Protein AF-A0A922FR99-F1 (afdb_monomer)

Secondary structure (DSSP, 8-state):
--SHHHHHHHHHHHHHHTT---S---GGG----GGG---SEEEE-SSTTEEEEEEEETTTTEEEEEEEEES--TTEEEEEEE-TT-SSSTTEEEEEEEE-TTS-EEEEEEEE-SS--SS------SSEEEEEEEEEETTTEEEEEEEEE--TT--SEEEEEEEEEEEETTEE-----STTSGGGS-EEEEETT----------------PPP----------------------------

Nearest PDB structures (foldseek):
  4zel-assembly1_A  TM=6.241E-01  e=6.303E-05  Homo sapiens
  1vb9-assembly1_A  TM=4.483E-01  e=1.241E-01  Thermoactinomyces vulgaris
  3qc6-assembly1_X  TM=3.962E-01  e=2.007E-01  Streptococcus gordonii
  2xjl-assembly1_A  TM=4.284E-01  e=1.302E+00  Homo sapiens
  2r27-assembly1_B  TM=4.804E-01  e=7.589E+00  Homo sapiens

Sequence (240 aa):
MGKTSTTLLLFSCVLFSLCASSFAQTCRSYTGFSNNKVYSSCQDLPVLNSFLHWTYDQSTSKVDIAYRVTGTTSAKWISWALNPTGQGMVGAQALVAFQNTSGVMHAYTSPVPGYTISTLTEGSLSFAVSNLSATFVNGNEMSIFATLTLSSSMTTTVNQVWQEGPLSGNSPISHVTTAGSSNMISTNTLNFLDATATTPSAVIIPRLRKKNVSDSSLFRSKVIDLHKFLSFGLSTYCYC

Foldseek 3Di:
DDDPPVVVVVVVVVVVVVPDDDPDPAQQNDQPDPPSDAAQAKDQFPDQQKIKGWHADPVQQKIKIKIKGFQDALQKKKKKWWAPPDWDQARTWIWIWHQAPVRAIDIAIATRHDDPDFFRDHDDDPWDKPPWDWDDPPRTMIMTIIMTRADPPDALKTKMFIDMAGDDRRTHGDHDPPPPDRNGVRIDIDRNPDRNDRDDDDDPDDPDDDDDDDDDDDDDDDDDDDDDDDDDDDDDDDDD

Solvent-accessible surface area (backbone atoms only — not comparable to full-atom values): 14653 Å² total; per-residue (Å²): 139,86,75,71,67,64,58,54,53,56,53,52,53,54,59,60,58,71,73,66,83,81,92,76,73,50,49,61,74,62,68,84,45,72,93,71,57,79,49,58,16,41,40,73,44,100,46,76,59,27,30,42,33,29,35,63,41,82,92,75,40,30,35,41,40,36,44,37,32,46,87,43,49,68,61,32,28,42,36,45,22,44,14,92,74,42,85,51,68,55,45,18,37,28,42,39,33,34,42,34,91,87,74,47,62,44,51,50,39,23,56,30,82,52,83,91,55,79,48,79,52,80,43,78,60,97,48,54,77,40,78,67,37,45,49,73,48,94,72,30,33,40,37,42,33,34,34,38,36,61,42,94,88,55,65,62,64,40,26,36,34,44,46,60,27,45,45,58,79,82,37,44,34,75,46,73,77,55,86,88,37,54,62,70,63,34,52,50,79,47,48,62,80,53,76,39,59,50,76,77,95,70,92,78,77,79,85,78,79,87,78,90,79,92,82,91,83,82,90,82,88,86,88,82,87,90,85,88,82,88,86,85,81,89,82,89,85,84,82,134

Structure (mmCIF, N/CA/C/O backbone):
data_AF-A0A922FR99-F1
#
_entry.id   AF-A0A922FR99-F1
#
loop_
_atom_site.group_PDB
_atom_site.id
_atom_site.type_symbol
_atom_site.label_atom_id
_atom_site.label_alt_id
_atom_site.label_comp_id
_atom_site.label_asym_id
_atom_site.label_entity_id
_atom_site.label_seq_id
_atom_site.pdbx_PDB_ins_code
_atom_site.Cartn_x
_atom_site.Cartn_y
_atom_site.Cartn_z
_atom_site.occupancy
_atom_site.B_iso_or_equiv
_atom_site.auth_seq_id
_atom_site.auth_comp_id
_atom_site.auth_asym_id
_atom_site.auth_atom_id
_atom_site.pdbx_PDB_model_num
ATOM 1 N N . MET A 1 1 ? -13.806 -5.903 -61.915 1.00 50.44 1 MET A N 1
ATOM 2 C CA . MET A 1 1 ? -13.094 -5.352 -60.739 1.00 50.44 1 MET A CA 1
ATOM 3 C C . MET A 1 1 ? -14.106 -4.882 -59.701 1.00 50.44 1 MET A C 1
ATOM 5 O O . MET A 1 1 ? -15.114 -4.331 -60.113 1.00 50.44 1 MET A O 1
ATOM 9 N N . GLY A 1 2 ? -13.857 -5.070 -58.396 1.00 56.00 2 GLY A N 1
ATOM 10 C CA . GLY A 1 2 ? -14.517 -4.242 -57.367 1.00 56.00 2 GLY A CA 1
ATOM 11 C C . GLY A 1 2 ? -15.287 -4.915 -56.221 1.00 56.00 2 GLY A C 1
ATOM 12 O O . GLY A 1 2 ? -16.096 -4.233 -55.611 1.00 56.00 2 GLY A O 1
ATOM 13 N N . LYS A 1 3 ? -15.082 -6.201 -55.890 1.00 50.84 3 LYS A N 1
ATOM 14 C CA . LYS A 1 3 ? -15.754 -6.829 -54.719 1.00 50.84 3 LYS A CA 1
ATOM 15 C C . LYS A 1 3 ? -14.831 -7.226 -53.561 1.00 50.84 3 LYS A C 1
ATOM 17 O O . LYS A 1 3 ? -15.315 -7.495 -52.472 1.00 50.84 3 LYS A O 1
ATOM 22 N N . THR A 1 4 ? -13.516 -7.228 -53.761 1.00 52.94 4 THR A N 1
ATOM 23 C CA . THR A 1 4 ? -12.532 -7.627 -52.737 1.00 52.94 4 THR A CA 1
ATOM 24 C C . THR A 1 4 ? -12.100 -6.483 -51.814 1.00 52.94 4 THR A C 1
ATOM 26 O O . THR A 1 4 ? -11.650 -6.737 -50.703 1.00 52.94 4 THR A O 1
ATOM 29 N N . SER A 1 5 ? -12.271 -5.223 -52.230 1.00 54.09 5 SER A N 1
ATOM 30 C CA . SER A 1 5 ? -11.812 -4.046 -51.472 1.00 54.09 5 SER A CA 1
ATOM 31 C C . SER A 1 5 ? -12.720 -3.698 -50.281 1.00 54.09 5 SER A C 1
ATOM 33 O O . SER A 1 5 ? -12.224 -3.316 -49.224 1.00 54.09 5 SER A O 1
ATOM 35 N N . THR A 1 6 ? -14.036 -3.905 -50.400 1.00 53.00 6 THR A N 1
ATOM 36 C CA . THR A 1 6 ? -15.008 -3.573 -49.342 1.00 53.00 6 THR A CA 1
ATOM 37 C C . THR A 1 6 ? -14.936 -4.540 -48.154 1.00 53.00 6 THR A C 1
ATOM 39 O O . THR A 1 6 ? -15.105 -4.130 -47.009 1.00 53.00 6 THR A O 1
ATOM 42 N N . THR A 1 7 ? -14.619 -5.815 -48.403 1.00 54.59 7 THR A N 1
ATOM 43 C CA . THR A 1 7 ? -14.512 -6.851 -47.361 1.00 54.59 7 THR A CA 1
ATOM 44 C C . THR A 1 7 ? -13.275 -6.663 -46.477 1.00 54.59 7 THR A C 1
ATOM 46 O O . THR A 1 7 ? -13.339 -6.907 -45.275 1.00 54.59 7 THR A O 1
ATOM 49 N N . LEU A 1 8 ? -12.165 -6.172 -47.045 1.00 53.56 8 LEU A N 1
ATOM 50 C CA . LEU A 1 8 ? -10.926 -5.879 -46.308 1.00 53.56 8 LEU A CA 1
ATOM 51 C C . LEU A 1 8 ? -11.071 -4.670 -45.368 1.00 53.56 8 LEU A C 1
ATOM 53 O O . LEU A 1 8 ? -10.560 -4.697 -44.250 1.00 53.56 8 LEU A O 1
ATOM 57 N N . LEU A 1 9 ? -11.815 -3.640 -45.784 1.00 54.91 9 LEU A N 1
ATOM 58 C CA . LEU A 1 9 ? -12.097 -2.460 -44.956 1.00 54.91 9 LEU A CA 1
ATOM 59 C C . LEU A 1 9 ? -12.974 -2.800 -43.741 1.00 54.91 9 LEU A C 1
ATOM 61 O O . LEU A 1 9 ? -12.699 -2.340 -42.636 1.00 54.91 9 LEU A O 1
ATOM 65 N N . LEU A 1 10 ? -13.981 -3.662 -43.920 1.00 53.91 10 LEU A N 1
ATOM 66 C CA . LEU A 1 10 ? -14.850 -4.114 -42.828 1.00 53.91 10 LEU A CA 1
ATOM 67 C C . LEU A 1 10 ? -14.093 -4.971 -41.803 1.00 53.91 10 LEU A C 1
ATOM 69 O O . LEU A 1 10 ? -14.298 -4.803 -40.604 1.00 53.91 10 LEU A O 1
ATOM 73 N N . PHE A 1 11 ? -13.169 -5.829 -42.249 1.00 54.31 11 PHE A N 1
ATOM 74 C CA . PHE A 1 11 ? -12.333 -6.630 -41.347 1.00 54.31 11 PHE A CA 1
ATOM 75 C C . PHE A 1 11 ? -11.362 -5.756 -40.531 1.00 54.31 11 PHE A C 1
ATOM 77 O O . PHE A 1 11 ? -11.180 -5.980 -39.335 1.00 54.31 11 PHE A O 1
ATOM 84 N N . SER A 1 12 ? -10.799 -4.711 -41.151 1.00 53.50 12 SER A N 1
ATOM 85 C CA . SER A 1 12 ? -9.906 -3.752 -40.485 1.00 53.50 12 SER A CA 1
ATOM 86 C C . SER A 1 12 ? -10.614 -2.923 -39.406 1.00 53.50 12 SER A C 1
ATOM 88 O O . SER A 1 12 ? -10.015 -2.643 -38.369 1.00 53.50 12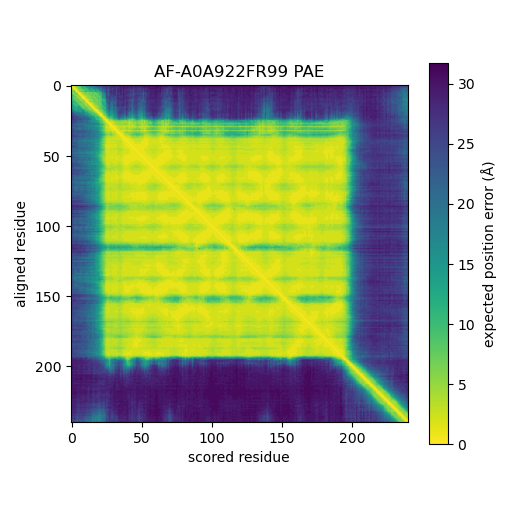 SER A O 1
ATOM 90 N N . CYS A 1 13 ? -11.881 -2.544 -39.609 1.00 52.09 13 CYS A N 1
ATOM 91 C CA . CYS A 1 13 ? -12.660 -1.817 -38.600 1.00 52.09 13 CYS A CA 1
ATOM 92 C C . CYS A 1 13 ? -13.021 -2.697 -37.392 1.00 52.09 13 CYS A C 1
ATOM 94 O O . CYS A 1 13 ? -12.975 -2.222 -36.261 1.00 52.09 13 CYS A O 1
ATOM 96 N N . VAL A 1 14 ? -13.319 -3.984 -37.607 1.00 54.50 14 VAL A N 1
ATOM 97 C CA . VAL A 1 14 ? -13.627 -4.928 -36.516 1.00 54.50 14 VAL A CA 1
ATOM 98 C C . VAL A 1 14 ? -12.384 -5.224 -35.664 1.00 54.50 14 VAL A C 1
ATOM 100 O O . VAL A 1 14 ? -12.485 -5.276 -34.440 1.00 54.50 14 VAL A O 1
ATOM 103 N N . LEU A 1 15 ? -11.202 -5.332 -36.284 1.00 52.59 15 LEU A N 1
ATOM 104 C CA . LEU A 1 15 ? -9.922 -5.505 -35.578 1.00 52.59 15 LEU A CA 1
ATOM 105 C C . LEU A 1 15 ? -9.525 -4.275 -34.742 1.00 52.59 15 LEU A C 1
ATOM 107 O O . LEU A 1 15 ? -9.012 -4.444 -33.641 1.00 52.59 15 LEU A O 1
ATOM 111 N N . PHE A 1 16 ? -9.819 -3.052 -35.202 1.00 50.00 16 PHE A N 1
ATOM 112 C CA . PHE A 1 16 ? -9.604 -1.835 -34.403 1.00 50.00 16 PHE A CA 1
ATOM 113 C C . PHE A 1 16 ? -10.619 -1.678 -33.255 1.00 50.00 16 PHE A C 1
ATOM 115 O O . PHE A 1 16 ? -10.263 -1.159 -32.198 1.00 50.00 16 PHE A O 1
ATOM 122 N N . SER A 1 17 ? -11.861 -2.155 -33.415 1.00 47.41 17 SER A N 1
ATOM 123 C CA . SER A 1 17 ? -12.873 -2.136 -32.343 1.00 47.41 17 SER A CA 1
ATOM 124 C C . SER A 1 17 ? -12.629 -3.167 -31.235 1.00 47.41 17 SER A C 1
ATOM 126 O O . SER A 1 17 ? -13.100 -2.964 -30.119 1.00 47.41 17 SER A O 1
ATOM 128 N N . LEU A 1 18 ? -11.872 -4.237 -31.501 1.00 45.94 18 LEU A N 1
ATOM 129 C CA . LEU A 1 18 ? -11.478 -5.230 -30.490 1.00 45.94 18 LEU A CA 1
ATOM 130 C C . LEU A 1 18 ? -10.359 -4.738 -29.553 1.00 45.94 18 LEU A C 1
ATOM 132 O O . LEU A 1 18 ? -10.126 -5.349 -28.515 1.00 45.94 18 LEU A O 1
ATOM 136 N N . CYS A 1 19 ? -9.707 -3.616 -29.874 1.00 43.53 19 CYS A N 1
ATOM 137 C CA . CYS A 1 19 ? -8.708 -2.974 -29.012 1.00 43.53 19 CYS A CA 1
ATOM 138 C C . CYS A 1 19 ? -9.317 -1.973 -28.014 1.00 43.53 19 CYS A C 1
ATOM 140 O O . CYS A 1 19 ? -8.587 -1.274 -27.309 1.00 43.53 19 CYS A O 1
ATOM 142 N N . ALA A 1 20 ? -10.646 -1.860 -27.951 1.00 48.31 20 ALA A N 1
ATOM 143 C CA . ALA A 1 20 ? -11.299 -0.924 -27.053 1.00 48.31 20 ALA A CA 1
ATOM 144 C C . ALA A 1 20 ? -11.520 -1.533 -25.660 1.00 48.31 20 ALA A C 1
ATOM 146 O O . ALA A 1 20 ? -12.317 -2.455 -25.495 1.00 48.31 20 ALA A O 1
ATOM 147 N N . SER A 1 21 ? -10.937 -0.855 -24.664 1.00 46.31 21 SER A N 1
ATOM 148 C CA . SER A 1 21 ? -11.425 -0.686 -23.279 1.00 46.31 21 SER A CA 1
ATOM 149 C C . SER A 1 21 ? -10.647 -1.428 -22.188 1.00 46.31 21 SER A C 1
ATOM 151 O O . SER A 1 21 ? -10.998 -2.538 -21.813 1.00 46.31 21 SER A O 1
ATOM 153 N N . SER A 1 22 ? -9.662 -0.749 -21.583 1.00 47.84 22 SER A N 1
ATOM 154 C CA . SER A 1 22 ? -9.302 -0.972 -20.165 1.00 47.84 22 SER A CA 1
ATOM 155 C C . SER A 1 22 ? -8.468 0.155 -19.519 1.00 47.84 22 SER A C 1
ATOM 157 O O . SER A 1 22 ? -7.964 -0.016 -18.412 1.00 47.84 22 SER A O 1
ATOM 159 N N . PHE A 1 23 ? -8.299 1.323 -20.142 1.00 49.69 23 PHE A N 1
ATOM 160 C CA . PHE A 1 23 ? -7.503 2.410 -19.556 1.00 49.69 23 PHE A CA 1
ATOM 161 C C . PHE A 1 23 ? -8.408 3.580 -19.177 1.00 49.69 23 PHE A C 1
ATOM 163 O O . PHE A 1 23 ? -8.476 4.551 -19.916 1.00 49.69 23 PHE A O 1
ATOM 170 N N . ALA A 1 24 ? -9.172 3.411 -18.089 1.00 53.84 24 ALA A N 1
ATOM 171 C CA . ALA A 1 24 ? -9.771 4.472 -17.252 1.00 53.84 24 ALA A CA 1
ATOM 172 C C . ALA A 1 24 ? -10.901 3.934 -16.344 1.00 53.84 24 ALA A C 1
ATOM 174 O O . ALA A 1 24 ? -11.904 4.617 -16.132 1.00 53.84 24 ALA A O 1
ATOM 175 N N . GLN A 1 25 ? -10.799 2.713 -15.798 1.00 63.28 25 GLN A N 1
ATOM 176 C CA . GLN A 1 25 ? -11.718 2.349 -14.714 1.00 63.28 25 GLN A CA 1
ATOM 177 C C . GLN A 1 25 ? -11.297 3.101 -13.457 1.00 63.28 25 GLN A C 1
ATOM 179 O O . GLN A 1 25 ? -10.317 2.739 -12.802 1.00 63.28 25 GLN A O 1
ATOM 184 N N . THR A 1 26 ? -12.057 4.151 -13.140 1.00 80.88 26 THR A N 1
ATOM 185 C CA . THR A 1 26 ? -12.037 4.764 -11.813 1.00 80.88 26 THR A CA 1
ATOM 186 C C . THR A 1 26 ? -12.338 3.690 -10.783 1.00 80.88 26 THR A C 1
ATOM 188 O O . THR A 1 26 ? -13.072 2.730 -11.060 1.00 80.88 26 THR A O 1
ATOM 191 N N . CYS A 1 27 ? -11.820 3.874 -9.577 1.00 86.62 27 CYS A N 1
ATOM 192 C CA . CYS A 1 27 ? -12.032 2.963 -8.468 1.00 86.62 27 CYS A CA 1
ATOM 193 C C . CYS A 1 27 ? -13.528 2.619 -8.278 1.00 86.62 27 CYS A C 1
ATOM 195 O O . CYS A 1 27 ? -13.879 1.464 -8.045 1.00 86.62 27 CYS A O 1
ATOM 197 N N . ARG A 1 28 ? -14.439 3.581 -8.491 1.00 83.44 28 ARG A N 1
ATOM 198 C CA . ARG A 1 28 ? -15.892 3.392 -8.306 1.00 83.44 28 ARG A CA 1
ATOM 199 C C . ARG A 1 28 ? -16.535 2.402 -9.273 1.00 83.44 28 ARG A C 1
ATOM 201 O O . ARG A 1 28 ? -17.580 1.839 -8.966 1.00 83.44 28 ARG A O 1
ATOM 208 N N . SER A 1 29 ? -15.954 2.247 -10.457 1.00 82.00 29 SER A N 1
ATOM 209 C CA . SER A 1 29 ? -16.486 1.394 -11.527 1.00 82.00 29 SER A CA 1
ATOM 210 C C . SER A 1 29 ? -15.866 -0.004 -11.545 1.00 82.00 29 SER A C 1
ATOM 212 O O . SER A 1 29 ? -16.267 -0.850 -12.346 1.00 82.00 29 SER A O 1
ATOM 214 N N . TYR A 1 30 ? -14.875 -0.248 -10.686 1.00 87.00 30 TYR A N 1
ATOM 215 C CA . TYR A 1 30 ? -14.111 -1.481 -10.696 1.00 87.00 30 TYR A CA 1
ATOM 216 C C . TYR A 1 30 ? -14.811 -2.578 -9.885 1.00 87.00 30 TYR A C 1
ATOM 218 O O . TYR A 1 30 ? -15.043 -2.447 -8.686 1.00 87.00 30 TYR A O 1
ATOM 226 N N . THR A 1 31 ? -15.119 -3.683 -10.560 1.00 83.00 31 THR A N 1
ATOM 227 C CA . THR A 1 31 ? -15.761 -4.885 -9.994 1.00 83.00 31 THR A CA 1
ATOM 228 C C . THR A 1 31 ? -14.943 -6.155 -10.252 1.00 83.00 31 THR A C 1
ATOM 230 O O . THR A 1 31 ? -15.409 -7.258 -9.991 1.00 83.00 31 THR A O 1
ATOM 233 N N . GLY A 1 32 ? -13.711 -6.009 -10.756 1.00 84.94 32 GLY A N 1
ATOM 234 C CA . GLY A 1 32 ? -12.873 -7.109 -11.241 1.00 84.94 32 GLY A CA 1
ATOM 235 C C . GLY A 1 32 ? -12.165 -7.929 -10.160 1.00 84.94 32 GLY A C 1
ATOM 236 O O . GLY A 1 32 ? -11.393 -8.825 -10.497 1.00 84.94 32 GLY A O 1
ATOM 237 N N . PHE A 1 33 ? -12.396 -7.653 -8.872 1.00 89.19 33 PHE A N 1
ATOM 238 C CA . PHE A 1 33 ? -11.779 -8.445 -7.813 1.00 89.19 33 PHE A CA 1
ATOM 239 C C . PHE A 1 33 ? -12.310 -9.882 -7.818 1.00 89.19 33 PHE A C 1
ATOM 241 O O . PHE A 1 33 ? -13.510 -10.135 -7.943 1.00 89.19 33 PHE A O 1
ATOM 248 N N . SER A 1 34 ? -11.392 -10.835 -7.638 1.00 83.38 34 SER A N 1
ATOM 249 C CA . SER A 1 34 ? -11.727 -12.259 -7.549 1.00 83.38 34 SER A CA 1
ATOM 250 C C . SER A 1 34 ? -12.782 -12.544 -6.469 1.00 83.38 34 SER A C 1
ATOM 252 O O . SER A 1 34 ? -12.927 -11.798 -5.497 1.00 83.38 34 SER A O 1
ATOM 254 N N . ASN A 1 35 ? -13.524 -13.643 -6.640 1.00 82.56 35 ASN A N 1
ATOM 255 C CA . ASN A 1 35 ? -14.589 -14.079 -5.726 1.00 82.56 35 ASN A CA 1
ATOM 256 C C . ASN A 1 35 ? -15.718 -13.053 -5.523 1.00 82.56 35 ASN A C 1
ATOM 258 O O . ASN A 1 35 ? -16.410 -13.100 -4.508 1.00 82.56 35 ASN A O 1
ATOM 262 N N . ASN A 1 36 ? -15.909 -12.132 -6.475 1.00 78.94 36 ASN A N 1
ATOM 263 C CA . ASN A 1 36 ? -16.883 -11.044 -6.382 1.00 78.94 36 ASN A CA 1
ATOM 264 C C . ASN A 1 36 ? -16.700 -10.202 -5.109 1.00 78.94 36 ASN A C 1
ATOM 266 O O . ASN A 1 36 ? -17.679 -9.752 -4.511 1.00 78.94 36 ASN A O 1
ATOM 270 N N . LYS A 1 37 ? -15.452 -10.018 -4.652 1.00 86.44 37 LYS A N 1
ATOM 271 C CA . LYS A 1 37 ? -15.174 -9.204 -3.468 1.00 86.44 37 LYS A CA 1
ATOM 272 C C . LYS A 1 37 ? -15.531 -7.745 -3.761 1.00 86.44 37 LYS A C 1
ATOM 274 O O . LYS A 1 37 ? -14.996 -7.140 -4.686 1.00 86.44 37 LYS A O 1
ATOM 279 N N . VAL A 1 38 ? -16.423 -7.181 -2.952 1.00 89.31 38 VAL A N 1
ATOM 280 C CA . VAL A 1 38 ? -16.864 -5.785 -3.052 1.00 89.31 38 VAL A CA 1
ATOM 281 C C . VAL A 1 38 ? -16.394 -5.025 -1.821 1.00 89.31 38 VAL A C 1
ATOM 283 O O . VAL A 1 38 ? -16.490 -5.520 -0.698 1.00 89.31 38 VAL A O 1
ATOM 286 N N . TYR A 1 39 ? -15.901 -3.813 -2.045 1.00 93.19 39 TYR A N 1
ATOM 287 C CA . TYR A 1 39 ? -15.505 -2.886 -0.993 1.00 93.19 39 TYR A CA 1
ATOM 288 C C . TYR A 1 39 ? -16.542 -1.769 -0.868 1.00 93.19 39 TYR A C 1
ATOM 290 O O . TYR A 1 39 ? -17.133 -1.382 -1.877 1.00 93.19 39 TYR A O 1
ATOM 298 N N . SER A 1 40 ? -16.808 -1.275 0.343 1.00 93.06 40 SER A N 1
ATOM 299 C CA . SER A 1 40 ? -17.821 -0.227 0.585 1.00 93.06 40 SER A CA 1
ATOM 300 C C . SER A 1 40 ? -17.343 1.186 0.244 1.00 93.06 40 SER A C 1
ATOM 302 O O . SER A 1 40 ? -18.165 2.079 0.032 1.00 93.06 40 SER A O 1
ATOM 304 N N . SER A 1 41 ? -16.025 1.371 0.224 1.00 95.00 41 SER A N 1
ATOM 305 C CA . SER A 1 41 ? -15.355 2.643 -0.002 1.00 95.00 41 SER A CA 1
ATOM 306 C C . SER A 1 41 ? -14.127 2.466 -0.890 1.00 95.00 41 SER A C 1
ATOM 308 O O . SER A 1 41 ? -13.636 1.358 -1.135 1.00 95.00 41 SER A O 1
ATOM 310 N N . CYS A 1 42 ? -13.681 3.585 -1.447 1.00 94.81 42 CYS A N 1
ATOM 311 C CA . CYS A 1 42 ? -12.882 3.592 -2.657 1.00 94.81 42 CYS A CA 1
ATOM 312 C C . CYS A 1 42 ? -12.245 4.973 -2.923 1.00 94.81 42 CYS A C 1
ATOM 314 O O . CYS A 1 42 ? -12.928 5.993 -2.871 1.00 94.81 42 CYS A O 1
ATOM 316 N N . GLN A 1 43 ? -10.954 5.048 -3.242 1.00 94.81 43 GLN A N 1
ATOM 317 C CA . GLN A 1 43 ? -10.246 6.294 -3.543 1.00 94.81 43 GLN A CA 1
ATOM 318 C C . GLN A 1 43 ? -9.304 6.112 -4.737 1.00 94.81 43 GLN A C 1
ATOM 320 O O . GLN A 1 43 ? -8.432 5.242 -4.727 1.00 94.81 43 GLN A O 1
ATOM 325 N N . ASP A 1 44 ? -9.451 6.979 -5.741 1.00 95.06 44 ASP A N 1
ATOM 326 C CA . ASP A 1 44 ? -8.433 7.172 -6.775 1.00 95.06 44 ASP A CA 1
ATOM 327 C C . ASP A 1 44 ? -7.249 7.924 -6.148 1.00 95.06 44 ASP A C 1
ATOM 329 O O . ASP A 1 44 ? -7.430 9.003 -5.572 1.00 95.06 44 ASP A O 1
ATOM 333 N N . LEU A 1 45 ? -6.042 7.360 -6.226 1.00 96.12 45 LEU A N 1
ATOM 334 C CA . LEU A 1 45 ? -4.847 8.026 -5.716 1.00 96.12 45 LEU A CA 1
ATOM 335 C C . LEU A 1 45 ? -4.276 8.952 -6.804 1.00 96.12 45 LEU A C 1
ATOM 337 O O . LEU A 1 45 ? -4.212 8.549 -7.966 1.00 96.12 45 LEU A O 1
ATOM 341 N N . PRO A 1 46 ? -3.839 10.184 -6.472 1.00 95.50 46 PRO A N 1
ATOM 342 C CA . PRO A 1 46 ? -3.534 11.204 -7.486 1.00 95.50 46 PRO A CA 1
ATOM 343 C C . PRO A 1 46 ? -2.394 10.873 -8.458 1.00 95.50 46 PRO A C 1
ATOM 345 O O . PRO A 1 46 ? -2.254 11.532 -9.485 1.00 95.50 46 PRO A O 1
ATOM 348 N N . VAL A 1 47 ? -1.546 9.902 -8.119 1.00 97.44 47 VAL A N 1
ATOM 349 C CA . VAL A 1 47 ? -0.347 9.543 -8.879 1.00 97.44 47 VAL A CA 1
ATOM 350 C C . VAL A 1 47 ? -0.106 8.037 -8.854 1.00 97.44 47 VAL A C 1
ATOM 352 O O . VAL A 1 47 ? -0.641 7.336 -7.995 1.00 97.44 47 VAL A O 1
ATOM 355 N N . LEU A 1 48 ? 0.756 7.565 -9.763 1.00 97.38 48 LEU A N 1
ATOM 356 C CA . LEU A 1 48 ? 1.173 6.161 -9.913 1.00 97.38 48 LEU A CA 1
ATOM 357 C C . LEU A 1 48 ? 0.073 5.201 -10.405 1.00 97.38 48 LEU A C 1
ATOM 359 O O . LEU A 1 48 ? 0.235 3.994 -10.294 1.00 97.38 48 LEU A O 1
ATOM 363 N N . ASN A 1 49 ? -1.014 5.716 -11.000 1.00 96.69 49 ASN A N 1
ATOM 364 C CA . ASN A 1 49 ? -2.133 4.900 -11.506 1.00 96.69 49 ASN A CA 1
ATOM 365 C C . ASN A 1 49 ? -2.666 3.912 -10.454 1.00 96.69 49 ASN A C 1
ATOM 367 O O . ASN A 1 49 ? -2.954 2.744 -10.752 1.00 96.69 49 ASN A O 1
ATOM 371 N N . SER A 1 50 ? -2.762 4.410 -9.222 1.00 97.25 50 SER A N 1
ATOM 372 C CA . SER A 1 50 ? -3.051 3.628 -8.032 1.00 97.25 50 SER A CA 1
ATOM 373 C C . SER A 1 50 ? -4.445 3.911 -7.480 1.00 97.25 50 SER A C 1
ATOM 375 O O . SER A 1 50 ? -4.965 5.023 -7.565 1.00 97.25 50 SER A O 1
ATOM 377 N N . PHE A 1 51 ? -5.038 2.896 -6.862 1.00 96.81 51 PHE A N 1
ATOM 378 C CA . PHE A 1 51 ? -6.395 2.925 -6.332 1.00 96.81 51 PHE A CA 1
ATOM 379 C C . PHE A 1 51 ? -6.435 2.185 -5.002 1.00 96.81 51 PHE A C 1
ATOM 381 O O . PHE A 1 51 ? -5.864 1.101 -4.878 1.00 96.81 51 PHE A O 1
ATOM 388 N N . LEU A 1 52 ? -7.134 2.739 -4.017 1.00 97.62 52 LEU A N 1
ATOM 389 C CA . LEU A 1 52 ? -7.378 2.069 -2.747 1.00 97.62 52 LEU A CA 1
ATOM 390 C C . LEU A 1 52 ? -8.863 1.773 -2.596 1.00 97.62 52 LEU A C 1
ATOM 392 O O . LEU A 1 52 ? -9.694 2.669 -2.676 1.00 97.62 52 LEU A O 1
ATOM 396 N N . HIS A 1 53 ? -9.188 0.522 -2.316 1.00 97.00 53 HIS A N 1
ATOM 397 C CA . HIS A 1 53 ? -10.527 0.075 -1.965 1.00 97.00 53 HIS A CA 1
ATOM 398 C C . HIS A 1 53 ? -10.510 -0.415 -0.525 1.00 97.00 53 HIS A C 1
ATOM 400 O O . HIS A 1 53 ? -9.546 -1.068 -0.120 1.00 97.00 53 HIS A O 1
ATOM 406 N N . TRP A 1 54 ? -11.554 -0.121 0.247 1.00 97.06 54 TRP A N 1
ATOM 407 C CA . TRP A 1 54 ? -11.649 -0.617 1.613 1.00 97.06 54 TRP A CA 1
ATOM 408 C C . TRP A 1 54 ? -13.081 -0.813 2.103 1.00 97.06 54 TRP A C 1
ATOM 410 O O . TRP A 1 54 ? -14.031 -0.197 1.619 1.00 97.06 54 TRP A O 1
ATOM 420 N N . THR A 1 55 ? -13.207 -1.677 3.103 1.00 96.06 55 THR A N 1
ATOM 421 C CA . THR A 1 55 ? -14.395 -1.843 3.938 1.00 96.06 55 THR A CA 1
ATOM 422 C C . THR A 1 55 ? -13.929 -1.821 5.381 1.00 96.06 55 THR A C 1
ATOM 424 O O . THR A 1 55 ? -13.039 -2.589 5.747 1.00 96.06 55 THR A O 1
ATOM 427 N N . TYR A 1 56 ? -14.507 -0.940 6.194 1.00 96.62 56 TYR A N 1
ATOM 428 C CA . TYR A 1 56 ? -14.174 -0.844 7.610 1.00 96.62 56 TYR A CA 1
ATOM 429 C C . TYR A 1 56 ? -15.300 -1.407 8.475 1.00 96.62 56 TYR A C 1
ATOM 431 O O . TYR A 1 56 ? -16.432 -0.925 8.426 1.00 96.62 56 TYR A O 1
ATOM 439 N N . ASP A 1 57 ? -14.975 -2.411 9.284 1.00 95.69 57 ASP A N 1
ATOM 440 C CA . ASP A 1 57 ? -15.846 -2.952 10.317 1.00 95.69 57 ASP A CA 1
ATOM 441 C C . ASP A 1 57 ? -15.502 -2.311 11.666 1.00 95.69 57 ASP A C 1
ATOM 443 O O . ASP A 1 57 ? -14.512 -2.655 12.319 1.00 95.69 57 ASP A O 1
ATOM 447 N N . GLN A 1 58 ? -16.358 -1.382 12.095 1.00 93.38 58 GLN A N 1
ATOM 448 C CA . GLN A 1 58 ? -16.221 -0.682 13.372 1.00 93.38 58 GLN A CA 1
ATOM 449 C C . GLN A 1 58 ? -16.317 -1.615 14.585 1.00 93.38 58 GLN A C 1
ATOM 451 O O . GLN A 1 58 ? -15.743 -1.308 15.624 1.00 93.38 58 GLN A O 1
ATOM 456 N N . SER A 1 59 ? -17.042 -2.735 14.482 1.00 94.38 59 SER A N 1
ATOM 457 C CA . SER A 1 59 ? -17.262 -3.642 15.616 1.00 94.38 59 SER A CA 1
ATOM 458 C C . SER A 1 59 ? -16.019 -4.464 15.954 1.00 94.38 59 SER A C 1
ATOM 460 O O . SER A 1 59 ? -15.812 -4.833 17.109 1.00 94.38 59 SER A O 1
ATOM 462 N N . THR A 1 60 ? -15.174 -4.718 14.952 1.00 95.44 60 THR A N 1
ATOM 463 C CA . THR A 1 60 ? -13.941 -5.499 15.093 1.00 95.44 60 THR A CA 1
ATOM 464 C C . THR A 1 60 ? -12.670 -4.668 14.910 1.00 95.44 60 THR A C 1
ATOM 466 O O . THR A 1 60 ? -11.572 -5.208 15.046 1.00 95.44 60 THR A O 1
ATOM 469 N N . SER A 1 61 ? -12.800 -3.369 14.617 1.00 95.94 61 SER A N 1
ATOM 470 C CA . SER A 1 61 ? -11.700 -2.469 14.244 1.00 95.94 61 SER A CA 1
ATOM 471 C C . SER A 1 61 ? -10.861 -3.003 13.077 1.00 95.94 61 SER A C 1
ATOM 473 O O . SER A 1 61 ? -9.647 -2.779 13.012 1.00 95.94 61 SER A O 1
ATOM 475 N N . LYS A 1 62 ? -11.501 -3.730 12.153 1.00 97.56 62 LYS A N 1
ATOM 476 C CA . LYS A 1 62 ? -10.838 -4.341 10.999 1.00 97.56 62 LYS A CA 1
ATOM 477 C C . LYS A 1 62 ? -11.110 -3.570 9.724 1.00 97.56 62 LYS A C 1
ATOM 479 O O . LYS A 1 62 ? -12.248 -3.219 9.426 1.00 97.56 62 LYS A O 1
ATOM 484 N N . VAL A 1 63 ? -10.058 -3.355 8.947 1.00 97.88 63 VAL A N 1
ATOM 485 C CA . VAL A 1 63 ? -10.128 -2.771 7.611 1.00 97.88 63 VAL A CA 1
ATOM 486 C C . VAL A 1 63 ? -9.723 -3.838 6.607 1.00 97.88 63 VAL A C 1
ATOM 488 O O . VAL A 1 63 ? -8.557 -4.222 6.541 1.00 97.88 63 VAL A O 1
ATOM 491 N N . ASP A 1 64 ? -10.668 -4.294 5.797 1.00 97.75 64 ASP A N 1
ATOM 492 C CA . ASP A 1 64 ? -10.338 -5.043 4.591 1.00 97.75 64 ASP A CA 1
ATOM 493 C C . ASP A 1 64 ? -9.960 -4.058 3.495 1.00 97.75 64 ASP A C 1
ATOM 495 O O . ASP A 1 64 ? -10.740 -3.157 3.196 1.00 97.75 64 ASP A O 1
ATOM 499 N N . ILE A 1 65 ? -8.805 -4.251 2.860 1.00 98.06 65 ILE A N 1
ATOM 500 C CA . ILE A 1 65 ? -8.328 -3.390 1.776 1.00 98.06 65 ILE A CA 1
ATOM 501 C C . ILE A 1 65 ? -8.064 -4.161 0.479 1.00 98.06 65 ILE A C 1
ATOM 503 O O . ILE A 1 65 ? -7.845 -5.379 0.483 1.00 98.06 65 ILE A O 1
ATOM 507 N N . ALA A 1 66 ? -8.071 -3.432 -0.633 1.00 97.94 66 ALA A N 1
ATOM 508 C CA . ALA A 1 66 ? -7.374 -3.781 -1.862 1.00 97.94 66 ALA A CA 1
ATOM 509 C C . ALA A 1 66 ? -6.668 -2.537 -2.411 1.00 97.94 66 ALA A C 1
ATOM 511 O O . ALA A 1 66 ? -7.320 -1.560 -2.781 1.00 97.94 66 ALA A O 1
ATOM 512 N N . TYR A 1 67 ? -5.342 -2.577 -2.472 1.00 98.44 67 TYR A N 1
ATOM 513 C CA . TYR A 1 67 ? -4.537 -1.573 -3.159 1.00 98.44 67 TYR A CA 1
ATOM 514 C C . TYR A 1 67 ? -4.221 -2.074 -4.565 1.00 98.44 67 TYR A C 1
ATOM 516 O O . TYR A 1 67 ? -3.593 -3.119 -4.706 1.00 98.44 67 TYR A O 1
ATOM 524 N N . ARG A 1 68 ? -4.666 -1.356 -5.595 1.00 97.69 68 ARG A N 1
ATOM 525 C CA . ARG A 1 68 ? -4.581 -1.753 -7.006 1.00 97.69 68 ARG A CA 1
ATOM 526 C C . ARG A 1 68 ? -3.726 -0.759 -7.782 1.00 97.69 68 ARG A C 1
ATOM 528 O O . ARG A 1 68 ? -3.896 0.445 -7.621 1.00 97.69 68 ARG A O 1
ATOM 535 N N . VAL A 1 69 ? -2.860 -1.261 -8.655 1.00 97.75 69 VAL A N 1
ATOM 536 C CA . VAL A 1 69 ? -2.007 -0.470 -9.553 1.00 97.75 69 VAL A CA 1
ATOM 537 C C . VAL A 1 69 ? -2.182 -0.979 -10.975 1.00 97.75 69 VAL A C 1
ATOM 539 O O . VAL A 1 69 ? -2.060 -2.178 -11.226 1.00 97.75 69 VAL A O 1
ATOM 542 N N . THR A 1 70 ? -2.448 -0.067 -11.906 1.00 96.31 70 THR A N 1
ATOM 543 C CA . THR A 1 70 ? -2.596 -0.371 -13.341 1.00 96.31 70 THR A CA 1
ATOM 544 C C . THR A 1 70 ? -1.432 0.202 -14.142 1.00 96.31 70 THR A C 1
ATOM 546 O O . THR A 1 70 ? -0.801 1.164 -13.711 1.00 96.31 70 THR A O 1
ATOM 549 N N . GLY A 1 71 ? -1.134 -0.358 -15.317 1.00 95.06 71 GLY A N 1
ATOM 550 C CA . GLY A 1 71 ? 0.009 0.117 -16.107 1.00 95.06 71 GLY A CA 1
ATOM 551 C C . GLY A 1 71 ? 1.358 -0.335 -15.540 1.00 95.06 71 GLY A C 1
ATOM 552 O O . GLY A 1 71 ? 2.371 0.32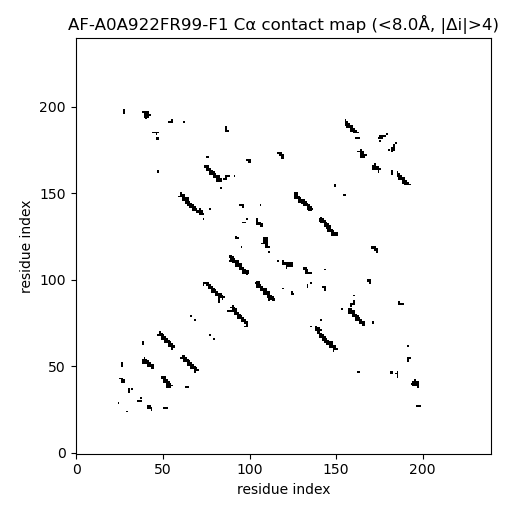2 -15.778 1.00 95.06 71 GLY A O 1
ATOM 553 N N . THR A 1 72 ? 1.375 -1.405 -14.740 1.00 95.75 72 THR A N 1
ATOM 554 C CA . THR A 1 72 ? 2.589 -1.932 -14.101 1.00 95.75 72 THR A CA 1
ATOM 555 C C . THR A 1 72 ? 3.063 -3.216 -14.780 1.00 95.75 72 THR A C 1
ATOM 557 O O . THR A 1 72 ? 2.358 -3.789 -15.603 1.00 95.75 72 THR A O 1
ATOM 560 N N . THR A 1 73 ? 4.270 -3.678 -14.463 1.00 97.44 73 THR A N 1
ATOM 561 C CA . THR A 1 73 ? 4.886 -4.854 -15.096 1.00 97.44 73 THR A CA 1
ATOM 562 C C . THR A 1 73 ? 5.492 -5.778 -14.050 1.00 97.44 73 THR A C 1
ATOM 564 O O . THR A 1 73 ? 5.782 -5.354 -12.935 1.00 97.44 73 THR A O 1
ATOM 567 N N . SER A 1 74 ? 5.759 -7.033 -14.416 1.00 97.31 74 SER A N 1
ATOM 568 C CA . SER A 1 74 ? 6.417 -8.010 -13.534 1.00 97.31 74 SER A CA 1
ATOM 569 C C . SER A 1 74 ? 7.819 -7.602 -13.069 1.00 97.31 74 SER A C 1
ATOM 571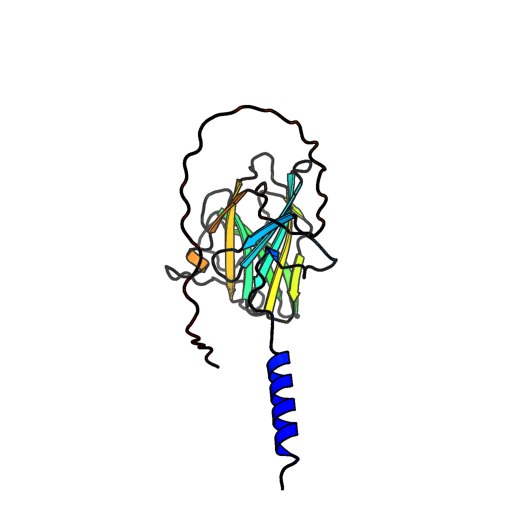 O O . SER A 1 74 ? 8.326 -8.170 -12.111 1.00 97.31 74 SER A O 1
ATOM 573 N N . ALA A 1 75 ? 8.445 -6.616 -13.719 1.00 97.56 75 ALA A N 1
ATOM 574 C CA . ALA A 1 75 ? 9.748 -6.076 -13.335 1.00 97.56 75 ALA A CA 1
ATOM 575 C C . ALA A 1 75 ? 9.669 -5.031 -12.205 1.00 97.56 75 ALA A C 1
ATOM 577 O O . ALA A 1 75 ? 10.702 -4.495 -11.792 1.00 97.56 75 ALA A O 1
ATOM 578 N N . LYS A 1 76 ? 8.460 -4.711 -11.729 1.00 98.19 76 LYS A N 1
ATOM 579 C CA . LYS A 1 76 ? 8.220 -3.734 -10.672 1.00 98.19 76 LYS A CA 1
ATOM 580 C C . LYS A 1 76 ? 7.685 -4.387 -9.402 1.00 98.19 76 LYS A C 1
ATOM 582 O O . LYS A 1 76 ? 6.977 -5.391 -9.441 1.00 98.19 76 LYS A O 1
ATOM 587 N N . TRP A 1 77 ? 7.989 -3.761 -8.274 1.00 98.69 77 TRP A N 1
ATOM 588 C CA . TRP A 1 77 ? 7.266 -3.953 -7.025 1.00 98.69 77 TRP A CA 1
ATOM 589 C C . TRP A 1 77 ? 6.270 -2.814 -6.819 1.00 98.69 77 TRP A C 1
ATOM 591 O O . TRP A 1 77 ? 6.483 -1.692 -7.286 1.00 98.69 77 TRP A O 1
ATOM 601 N N . ILE A 1 78 ? 5.206 -3.102 -6.076 1.00 98.81 78 ILE A N 1
ATOM 602 C CA . ILE A 1 78 ? 4.230 -2.122 -5.604 1.00 98.81 78 ILE A CA 1
ATOM 603 C C . ILE A 1 78 ? 4.138 -2.167 -4.079 1.00 98.81 78 ILE A C 1
ATOM 605 O O . ILE A 1 78 ? 4.397 -3.197 -3.454 1.00 98.81 78 ILE A O 1
ATOM 609 N N . SER A 1 79 ? 3.782 -1.040 -3.473 1.00 98.69 79 SER A N 1
ATOM 610 C CA . SER A 1 79 ? 3.648 -0.913 -2.028 1.00 98.69 79 SER A CA 1
ATOM 611 C C . SER A 1 79 ? 2.552 0.072 -1.651 1.00 98.69 79 SER A C 1
ATOM 613 O O . SER A 1 79 ? 2.402 1.122 -2.280 1.00 98.69 79 SER A O 1
ATOM 615 N N . TRP A 1 80 ? 1.821 -0.257 -0.592 1.00 98.81 80 TRP A N 1
ATOM 616 C CA . TRP A 1 80 ? 0.939 0.663 0.118 1.00 98.81 80 TRP A CA 1
ATOM 617 C C . TRP A 1 80 ? 1.183 0.523 1.614 1.00 98.81 80 TRP A C 1
ATOM 619 O O . TRP A 1 80 ? 1.364 -0.582 2.122 1.00 98.81 80 TRP A O 1
ATOM 629 N N . ALA A 1 81 ? 1.213 1.641 2.324 1.00 98.50 81 ALA A N 1
ATOM 630 C CA . ALA A 1 81 ? 1.652 1.693 3.704 1.00 98.50 81 ALA A CA 1
ATOM 631 C C . ALA A 1 81 ? 0.807 2.655 4.528 1.00 98.50 81 ALA A C 1
ATOM 633 O O . ALA A 1 81 ? 0.364 3.692 4.033 1.00 98.50 81 ALA A O 1
ATOM 634 N N . LEU A 1 82 ? 0.688 2.349 5.819 1.00 98.38 82 LEU A N 1
ATOM 635 C CA . LEU A 1 82 ? 0.275 3.318 6.827 1.00 98.38 82 LEU A CA 1
ATOM 636 C C . LEU A 1 82 ? 1.512 3.927 7.475 1.00 98.38 82 LEU A C 1
ATOM 638 O O . LEU A 1 82 ? 2.476 3.216 7.749 1.00 98.38 82 LEU A O 1
ATOM 642 N N . ASN A 1 83 ? 1.484 5.223 7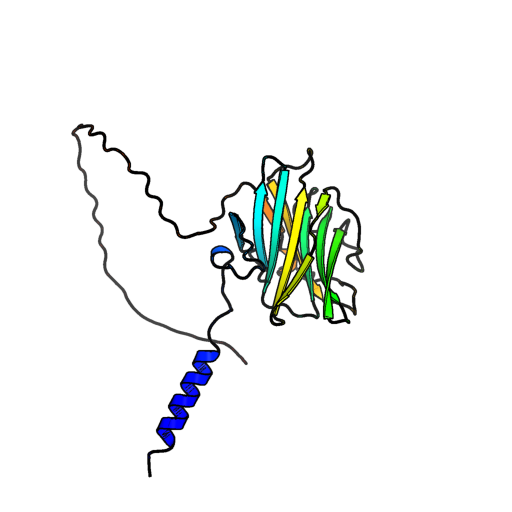.766 1.00 97.31 83 ASN A N 1
ATOM 643 C CA . ASN A 1 83 ? 2.544 5.877 8.524 1.00 97.31 83 ASN A CA 1
ATOM 644 C C . ASN A 1 83 ? 2.004 6.469 9.840 1.00 97.31 83 ASN A C 1
ATOM 646 O O . ASN A 1 83 ? 1.429 7.562 9.845 1.00 97.31 83 ASN A O 1
ATOM 650 N N . PRO A 1 84 ? 2.220 5.778 10.976 1.00 94.50 84 PRO A N 1
ATOM 651 C CA . PRO A 1 84 ? 1.841 6.276 12.297 1.00 94.50 84 PRO A CA 1
ATOM 652 C C . PRO A 1 84 ? 2.612 7.527 12.748 1.00 94.50 84 PRO A C 1
ATOM 654 O O . PRO A 1 84 ? 2.210 8.166 13.714 1.00 94.50 84 PRO A O 1
ATOM 657 N N . THR A 1 85 ? 3.727 7.864 12.092 1.00 93.56 85 THR A N 1
ATOM 658 C CA . THR A 1 85 ? 4.651 8.925 12.532 1.00 93.56 85 THR A CA 1
ATOM 659 C C . THR A 1 85 ? 4.483 10.251 11.790 1.00 93.56 85 THR A C 1
ATOM 661 O O . THR A 1 85 ? 4.907 11.286 12.299 1.00 93.56 85 THR A O 1
ATOM 664 N N . GLY A 1 86 ? 3.838 10.259 10.618 1.00 93.81 86 GLY A N 1
ATOM 665 C CA . GLY A 1 86 ? 3.592 11.483 9.853 1.00 93.81 86 GLY A CA 1
ATOM 666 C C . GLY A 1 86 ? 3.237 11.233 8.388 1.00 93.81 86 GLY A C 1
ATOM 667 O O . GLY A 1 86 ? 3.066 10.094 7.962 1.00 93.81 86 GLY A O 1
ATOM 668 N N . GLN A 1 87 ? 3.119 12.311 7.611 1.00 91.19 87 GLN A N 1
ATOM 669 C CA . GLN A 1 87 ? 2.996 12.234 6.154 1.00 91.19 87 GLN A CA 1
ATOM 670 C C . GLN A 1 87 ? 4.397 12.145 5.534 1.00 91.19 87 GLN A C 1
ATOM 672 O O . GLN A 1 87 ? 5.229 13.024 5.748 1.00 91.19 87 GLN A O 1
ATOM 677 N N . GLY A 1 88 ? 4.667 11.073 4.788 1.00 92.62 88 GLY A N 1
ATOM 678 C CA . GLY A 1 88 ? 5.972 10.806 4.176 1.00 92.62 88 GLY A CA 1
ATOM 679 C C . GLY A 1 88 ? 6.431 9.360 4.350 1.00 92.62 88 GLY A C 1
ATOM 680 O O . GLY A 1 88 ? 5.789 8.571 5.030 1.00 92.62 88 GLY A O 1
ATOM 681 N N . MET A 1 89 ? 7.548 8.998 3.720 1.00 94.06 89 MET A N 1
ATOM 682 C CA . MET A 1 89 ? 8.028 7.609 3.679 1.00 94.06 89 MET A CA 1
ATOM 683 C C . MET A 1 89 ? 8.626 7.118 5.008 1.00 94.06 89 MET A C 1
ATOM 685 O O . MET A 1 89 ? 8.454 5.959 5.372 1.00 94.06 89 MET A O 1
ATOM 689 N N . VAL A 1 90 ? 9.347 7.979 5.729 1.00 95.94 90 VAL A N 1
ATOM 690 C CA . VAL A 1 90 ? 10.042 7.593 6.968 1.00 95.94 90 VAL A CA 1
ATOM 691 C C . VAL A 1 90 ? 9.030 7.277 8.064 1.00 95.94 90 VAL A C 1
ATOM 693 O O . VAL A 1 90 ? 8.169 8.098 8.362 1.00 95.94 90 VAL A O 1
ATOM 696 N N . GLY A 1 91 ? 9.149 6.092 8.658 1.00 96.69 91 GLY A N 1
ATOM 697 C CA . GLY A 1 91 ? 8.225 5.562 9.661 1.00 96.69 91 GLY A CA 1
ATOM 698 C C . GLY A 1 91 ? 7.024 4.818 9.072 1.00 96.69 91 GLY A C 1
ATOM 699 O O . GLY A 1 91 ? 6.197 4.309 9.831 1.00 96.69 91 GLY A O 1
ATOM 700 N N . ALA A 1 92 ? 6.926 4.720 7.742 1.00 97.88 92 ALA A N 1
ATOM 701 C CA . ALA A 1 92 ? 5.875 3.955 7.091 1.00 97.88 92 ALA A CA 1
ATOM 702 C C . ALA A 1 92 ? 5.993 2.453 7.400 1.00 97.88 92 ALA A C 1
ATOM 704 O O . ALA A 1 92 ? 7.074 1.896 7.593 1.00 97.88 92 ALA A O 1
ATOM 705 N N . GLN A 1 93 ? 4.846 1.793 7.443 1.00 98.06 93 GLN A N 1
ATOM 706 C CA . GLN A 1 93 ? 4.681 0.373 7.710 1.00 98.06 93 GLN A CA 1
ATOM 707 C C . GLN A 1 93 ? 3.916 -0.227 6.538 1.00 98.06 93 GLN A C 1
ATOM 709 O O . GLN A 1 93 ? 2.712 -0.007 6.379 1.00 98.06 93 GLN A O 1
ATOM 714 N N . ALA A 1 94 ? 4.661 -0.892 5.662 1.00 98.56 94 ALA A N 1
ATOM 715 C CA . ALA A 1 94 ? 4.257 -1.182 4.301 1.00 98.56 94 ALA A CA 1
ATOM 716 C C . ALA A 1 94 ? 3.740 -2.605 4.119 1.00 98.56 94 ALA A C 1
ATOM 718 O O . ALA A 1 94 ? 4.243 -3.553 4.718 1.00 98.56 94 ALA A O 1
ATOM 719 N N . LEU A 1 95 ? 2.775 -2.735 3.216 1.00 98.94 95 LEU A N 1
ATOM 720 C CA . LEU A 1 95 ? 2.454 -3.960 2.508 1.00 98.94 95 LEU A CA 1
ATOM 721 C C . LEU A 1 95 ? 3.149 -3.882 1.153 1.00 98.94 95 LEU A C 1
ATOM 723 O O . LEU A 1 95 ? 2.940 -2.924 0.411 1.00 98.94 95 LEU A O 1
ATOM 727 N N . VAL A 1 96 ? 3.963 -4.876 0.832 1.00 98.88 96 VAL A N 1
ATOM 728 C CA . VAL A 1 96 ? 4.770 -4.906 -0.388 1.00 98.88 96 VAL A CA 1
ATOM 729 C C . VAL A 1 96 ? 4.360 -6.113 -1.208 1.00 98.88 96 VAL A C 1
ATOM 731 O O . VAL A 1 96 ? 4.118 -7.183 -0.648 1.00 98.88 96 VAL A O 1
ATOM 734 N N . ALA A 1 97 ? 4.293 -5.955 -2.528 1.00 98.75 97 ALA A N 1
ATOM 735 C CA . ALA A 1 97 ? 4.095 -7.075 -3.429 1.00 98.75 97 ALA A CA 1
ATOM 736 C C . ALA A 1 97 ? 4.892 -6.948 -4.723 1.00 98.75 97 ALA A C 1
ATOM 738 O O . ALA A 1 97 ? 5.100 -5.853 -5.245 1.00 98.75 97 ALA A O 1
ATOM 739 N N . PHE A 1 98 ? 5.300 -8.095 -5.256 1.00 98.75 98 PHE A N 1
ATOM 740 C CA . PHE A 1 98 ? 5.924 -8.218 -6.568 1.00 98.75 98 PHE A CA 1
ATOM 741 C C . PHE A 1 98 ? 5.767 -9.643 -7.112 1.00 98.75 98 PHE A C 1
ATOM 743 O O . PHE A 1 98 ? 5.477 -10.575 -6.359 1.00 98.75 98 PHE A O 1
ATOM 750 N N . GLN A 1 99 ? 5.970 -9.827 -8.417 1.00 98.50 99 GLN A N 1
ATOM 751 C CA . GLN A 1 99 ? 6.058 -11.161 -9.008 1.00 98.50 99 GLN A CA 1
ATOM 752 C C . GLN A 1 99 ? 7.503 -11.653 -8.929 1.00 98.50 99 GLN A C 1
ATOM 754 O O . GLN A 1 99 ? 8.408 -11.015 -9.461 1.00 98.50 99 GLN A O 1
ATOM 759 N N . ASN A 1 100 ? 7.736 -12.779 -8.259 1.00 97.12 100 ASN A N 1
ATOM 760 C CA . ASN A 1 100 ? 9.075 -13.345 -8.161 1.00 97.12 100 ASN A CA 1
ATOM 761 C C . ASN A 1 100 ? 9.541 -13.943 -9.503 1.00 97.12 100 ASN A C 1
ATOM 763 O O . ASN A 1 100 ? 8.760 -14.145 -10.433 1.00 97.12 100 ASN A O 1
ATOM 767 N N . THR A 1 101 ? 10.821 -14.299 -9.590 1.00 96.62 101 THR A N 1
ATOM 768 C CA . THR A 1 101 ? 11.441 -14.912 -10.777 1.00 96.62 101 THR A CA 1
ATOM 769 C C . THR A 1 101 ? 10.824 -16.250 -11.194 1.00 96.62 101 THR A C 1
ATOM 771 O O . THR A 1 101 ? 11.040 -16.688 -12.318 1.00 96.62 101 THR A O 1
ATOM 774 N N . SER A 1 102 ? 10.046 -16.898 -10.320 1.00 96.62 102 SER A N 1
ATOM 775 C CA . SER A 1 102 ? 9.274 -18.110 -10.638 1.00 96.62 102 SER A CA 1
ATOM 776 C C . SER A 1 102 ? 7.873 -17.803 -11.189 1.00 96.62 102 SER A C 1
ATOM 778 O O . SER A 1 102 ? 7.101 -18.724 -11.440 1.00 96.62 102 SER A O 1
ATOM 780 N N . GLY A 1 103 ? 7.516 -16.527 -11.361 1.00 96.56 103 GLY A N 1
ATOM 781 C CA . GLY A 1 103 ? 6.206 -16.090 -11.844 1.00 96.56 103 GLY A CA 1
ATOM 782 C C . GLY A 1 103 ? 5.113 -16.051 -10.769 1.00 96.56 103 GLY A C 1
ATOM 783 O O . GLY A 1 103 ? 3.954 -15.786 -11.088 1.00 96.56 103 GLY A O 1
ATOM 784 N N . VAL A 1 104 ? 5.450 -16.286 -9.500 1.00 97.62 104 VAL A N 1
ATOM 785 C CA . VAL A 1 104 ? 4.486 -16.320 -8.390 1.00 97.62 104 VAL A CA 1
ATOM 786 C C . VAL A 1 104 ? 4.458 -14.968 -7.682 1.00 97.62 104 VAL A C 1
ATOM 788 O O . VAL A 1 104 ? 5.504 -14.373 -7.424 1.00 97.62 104 VAL A O 1
ATOM 791 N N . MET A 1 105 ? 3.262 -14.484 -7.345 1.00 98.25 105 MET A N 1
ATOM 792 C CA . MET A 1 105 ? 3.118 -13.269 -6.544 1.00 98.25 105 MET A CA 1
ATOM 793 C C . MET A 1 105 ? 3.593 -13.502 -5.115 1.00 98.25 105 MET A C 1
ATOM 795 O O . MET A 1 105 ? 3.148 -14.429 -4.440 1.00 98.25 105 MET A O 1
ATOM 799 N N . HIS A 1 106 ? 4.471 -12.624 -4.652 1.00 98.50 106 HIS A N 1
ATOM 800 C CA . HIS A 1 106 ? 4.926 -12.564 -3.276 1.00 98.50 106 HIS A CA 1
ATOM 801 C C . HIS A 1 106 ? 4.364 -11.297 -2.632 1.00 98.50 106 HIS A C 1
ATOM 803 O O . HIS A 1 106 ? 4.443 -10.224 -3.227 1.00 98.50 106 HIS A O 1
ATOM 809 N N . ALA A 1 107 ? 3.774 -11.432 -1.444 1.00 98.69 107 ALA A N 1
ATOM 810 C CA . ALA A 1 107 ? 3.222 -10.331 -0.666 1.00 98.69 107 ALA A CA 1
ATOM 811 C C . ALA A 1 107 ? 3.653 -10.478 0.792 1.00 98.69 107 ALA A C 1
ATOM 813 O O . ALA A 1 107 ? 3.549 -11.568 1.352 1.00 98.69 107 ALA A O 1
ATOM 814 N N . TYR A 1 108 ? 4.135 -9.394 1.390 1.00 98.88 108 TYR A N 1
ATOM 815 C CA . TYR A 1 108 ? 4.705 -9.407 2.735 1.00 98.88 108 TYR A CA 1
ATOM 816 C C . TYR A 1 108 ? 4.644 -8.013 3.370 1.00 98.88 108 TYR A C 1
ATOM 818 O O . TYR A 1 108 ? 4.330 -7.020 2.706 1.00 98.88 108 TYR A O 1
ATOM 826 N N . THR A 1 109 ? 4.912 -7.931 4.670 1.00 98.88 109 THR A N 1
ATOM 827 C CA . THR A 1 109 ? 4.964 -6.661 5.402 1.00 98.88 109 THR A CA 1
ATOM 828 C C . THR A 1 109 ? 6.397 -6.172 5.565 1.00 98.88 109 THR A C 1
ATOM 830 O O . THR A 1 109 ? 7.309 -6.978 5.722 1.00 98.88 109 THR A O 1
ATOM 833 N N . SER A 1 110 ? 6.619 -4.857 5.558 1.00 98.56 110 SER A N 1
ATOM 834 C CA . SER A 1 110 ? 7.955 -4.269 5.690 1.00 98.56 110 SER A CA 1
ATOM 835 C C . SER A 1 110 ? 7.923 -2.943 6.465 1.00 98.56 110 SER A C 1
ATOM 837 O O . SER A 1 110 ? 7.217 -2.017 6.059 1.00 98.56 110 SER A O 1
ATOM 839 N N . PRO A 1 111 ? 8.665 -2.804 7.578 1.00 97.81 111 PRO A N 1
ATOM 840 C CA . PRO A 1 111 ? 8.862 -1.512 8.228 1.00 97.81 111 PRO A CA 1
ATOM 841 C C . PRO A 1 111 ? 9.870 -0.647 7.451 1.00 97.81 111 PRO A C 1
ATOM 843 O O . PRO A 1 111 ? 10.906 -1.131 7.000 1.00 97.81 111 PRO A O 1
ATOM 846 N N . VAL A 1 112 ? 9.601 0.658 7.347 1.00 97.25 112 VAL A N 1
ATOM 847 C CA . VAL A 1 112 ? 10.405 1.632 6.586 1.00 97.25 112 VAL A CA 1
ATOM 848 C C . VAL A 1 112 ? 10.946 2.711 7.539 1.00 97.25 112 VAL A C 1
ATOM 850 O O . VAL A 1 112 ? 10.387 3.803 7.636 1.00 97.25 112 VAL A O 1
ATOM 853 N N . PRO A 1 113 ? 12.018 2.436 8.306 1.00 94.00 113 PRO A N 1
ATOM 854 C CA . PRO A 1 113 ? 12.468 3.321 9.385 1.00 94.00 113 PRO A CA 1
ATOM 855 C C . PRO A 1 113 ? 13.224 4.571 8.908 1.00 94.00 113 PRO A C 1
ATOM 857 O O . PRO A 1 113 ? 13.491 5.460 9.711 1.00 94.00 113 PRO A O 1
ATOM 860 N N . GLY A 1 114 ? 13.602 4.655 7.631 1.00 92.56 114 GLY A N 1
ATOM 861 C CA . GLY A 1 114 ? 14.437 5.740 7.120 1.00 92.56 114 GLY A CA 1
ATOM 862 C C . GLY A 1 114 ? 14.638 5.690 5.607 1.00 92.56 114 GLY A C 1
ATOM 863 O O . GLY A 1 114 ? 14.011 4.896 4.915 1.00 92.56 114 GLY A O 1
ATOM 864 N N . TYR A 1 115 ? 15.531 6.541 5.098 1.00 84.56 115 TYR A N 1
ATOM 865 C CA . TYR A 1 115 ? 15.873 6.607 3.669 1.00 84.56 115 TYR A CA 1
ATOM 866 C C . TYR A 1 115 ? 16.958 5.608 3.253 1.00 84.56 115 TYR A C 1
ATOM 868 O O . TYR A 1 115 ? 17.040 5.229 2.088 1.00 84.56 115 TYR A O 1
ATOM 876 N N . THR A 1 116 ? 17.797 5.176 4.195 1.00 83.25 116 THR A N 1
ATOM 877 C CA . THR A 1 116 ? 18.908 4.257 3.925 1.00 83.25 116 THR A CA 1
ATOM 878 C C . THR A 1 116 ? 18.404 2.818 3.921 1.00 83.25 116 THR A C 1
ATOM 880 O O . THR A 1 116 ? 18.604 2.070 4.875 1.00 83.25 116 THR A O 1
ATOM 883 N N . ILE A 1 117 ? 17.704 2.451 2.851 1.00 83.56 117 ILE A N 1
ATOM 884 C CA . ILE A 1 117 ? 17.120 1.125 2.660 1.00 83.56 117 ILE A CA 1
ATOM 885 C C . ILE A 1 117 ? 17.602 0.592 1.312 1.00 83.56 117 ILE A C 1
ATOM 887 O O . ILE A 1 117 ? 17.292 1.154 0.266 1.00 83.56 117 ILE A O 1
ATOM 891 N N . SER A 1 118 ? 18.383 -0.489 1.336 1.00 85.00 118 SER A N 1
ATOM 892 C CA . SER A 1 118 ? 18.843 -1.164 0.114 1.00 85.00 118 SER A CA 1
ATOM 893 C C . SER A 1 118 ? 17.750 -2.025 -0.520 1.00 85.00 118 SER A C 1
ATOM 895 O O . SER A 1 118 ? 17.723 -2.176 -1.738 1.00 85.00 118 SER A O 1
ATOM 897 N N . THR A 1 119 ? 16.855 -2.575 0.304 1.00 94.81 119 THR A N 1
ATOM 898 C CA . THR A 1 119 ? 15.685 -3.349 -0.115 1.00 94.81 119 THR A CA 1
ATOM 899 C C . THR A 1 119 ? 14.578 -3.270 0.928 1.00 94.81 119 THR A C 1
ATOM 901 O O . THR A 1 119 ? 14.857 -3.141 2.120 1.00 94.81 119 THR A O 1
ATOM 904 N N . LEU A 1 120 ? 13.320 -3.380 0.498 1.00 96.38 120 LEU A N 1
ATOM 905 C CA . LEU A 1 120 ? 12.183 -3.517 1.411 1.00 96.38 120 LEU A CA 1
ATOM 906 C C . LEU A 1 120 ? 12.224 -4.908 2.056 1.00 96.38 120 LEU A C 1
ATOM 908 O O . LEU A 1 120 ? 11.730 -5.876 1.485 1.00 96.38 120 LEU A O 1
ATOM 912 N N . THR A 1 121 ? 12.874 -5.029 3.210 1.00 95.88 121 THR A N 1
ATOM 913 C CA . THR A 1 121 ? 13.030 -6.304 3.924 1.00 95.88 121 THR A CA 1
ATOM 914 C C . THR A 1 121 ? 11.753 -6.676 4.666 1.00 95.88 121 THR A C 1
ATOM 916 O O . THR A 1 121 ? 11.106 -5.816 5.266 1.00 95.88 121 THR A O 1
ATOM 919 N N . GLU A 1 122 ? 11.402 -7.959 4.646 1.00 98.06 122 GLU A N 1
ATOM 920 C CA . GLU A 1 122 ? 10.263 -8.476 5.397 1.00 98.06 122 GLU A CA 1
ATOM 921 C C . GLU A 1 122 ? 10.420 -8.254 6.907 1.00 98.06 122 GLU A C 1
ATOM 923 O O . GLU A 1 122 ? 11.494 -8.448 7.478 1.00 98.06 122 GLU A O 1
ATOM 928 N N . GLY A 1 123 ? 9.342 -7.819 7.558 1.00 98.00 123 GLY A N 1
ATOM 929 C CA . GLY A 1 123 ? 9.340 -7.545 8.986 1.00 98.00 123 GLY A CA 1
ATOM 930 C C . GLY A 1 123 ? 7.967 -7.176 9.538 1.00 98.00 123 GLY A C 1
ATOM 931 O O . GLY A 1 123 ? 7.031 -6.852 8.805 1.00 98.00 123 GLY A O 1
ATOM 932 N N . SER A 1 124 ? 7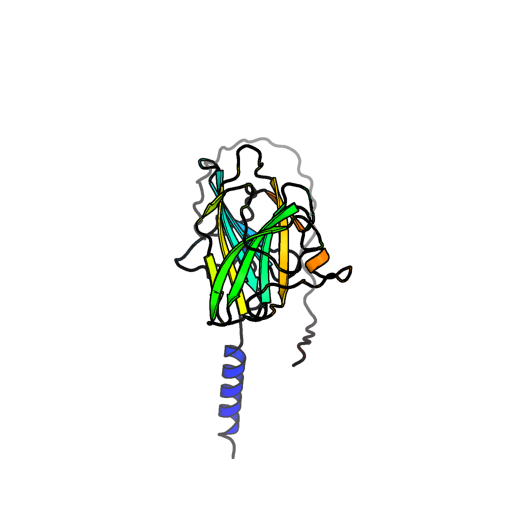.860 -7.224 10.862 1.00 97.31 124 SER A N 1
ATOM 933 C CA . SER A 1 124 ? 6.618 -6.963 11.590 1.00 97.31 124 SER A CA 1
ATOM 934 C C . SER A 1 124 ? 6.226 -5.483 11.584 1.00 97.31 124 SER A C 1
ATOM 936 O O . SER A 1 124 ? 7.081 -4.595 11.597 1.00 97.31 124 SER A O 1
ATOM 938 N N . LEU A 1 125 ? 4.918 -5.228 11.629 1.00 97.56 125 LEU A N 1
ATOM 939 C CA . LEU A 1 125 ? 4.327 -3.895 11.771 1.00 97.56 125 LEU A CA 1
ATOM 940 C C . LEU A 1 125 ? 3.804 -3.693 13.202 1.00 97.56 125 LEU A C 1
ATOM 942 O O . LEU A 1 125 ? 3.659 -4.654 13.958 1.00 97.56 125 LEU A O 1
ATOM 946 N N . SER A 1 126 ? 3.486 -2.454 13.585 1.00 96.12 126 SER A N 1
ATOM 947 C CA . SER A 1 126 ? 2.895 -2.166 14.904 1.00 96.12 126 SER A CA 1
ATOM 948 C C . SER A 1 126 ? 1.390 -2.448 14.976 1.00 96.12 126 SER A C 1
ATOM 950 O O . SER A 1 126 ? 0.792 -2.304 16.039 1.00 96.12 126 SER A O 1
ATOM 952 N N . PHE A 1 127 ? 0.774 -2.828 13.857 1.00 95.81 127 PHE A N 1
ATOM 953 C CA . PHE A 1 127 ? -0.614 -3.274 13.756 1.00 95.81 127 PHE A CA 1
ATOM 954 C C . PHE A 1 127 ? -0.677 -4.649 13.091 1.00 95.81 127 PHE A C 1
ATOM 956 O O . PHE A 1 127 ? 0.200 -5.021 12.308 1.00 95.81 127 PHE A O 1
ATOM 963 N N . ALA A 1 128 ? -1.713 -5.423 13.410 1.00 97.31 128 ALA A N 1
ATOM 964 C CA . ALA A 1 128 ? -1.842 -6.769 12.869 1.00 97.31 128 ALA A CA 1
ATOM 965 C C . ALA A 1 128 ? -2.312 -6.729 11.410 1.00 97.31 128 ALA A C 1
ATOM 967 O O . ALA A 1 128 ? -3.243 -5.998 11.065 1.00 97.31 128 ALA A O 1
ATOM 968 N N . VAL A 1 129 ? -1.694 -7.570 10.583 1.00 98.50 129 VAL A N 1
ATOM 969 C CA . VAL A 1 129 ? -2.062 -7.799 9.185 1.00 98.50 129 VAL A CA 1
ATOM 970 C C . VAL A 1 129 ? -2.391 -9.276 9.020 1.00 98.50 129 VAL A C 1
ATOM 972 O O . VAL A 1 129 ? -1.642 -10.145 9.458 1.00 98.50 129 VAL A O 1
ATOM 975 N N . SER A 1 130 ? -3.525 -9.565 8.397 1.00 98.44 130 SER A N 1
ATOM 976 C CA . SER A 1 130 ? -3.967 -10.923 8.074 1.00 98.44 130 SER A CA 1
ATOM 977 C C . SER A 1 130 ? -4.517 -10.970 6.652 1.00 98.44 130 SER A C 1
ATOM 979 O O . SER A 1 130 ? -4.703 -9.925 6.030 1.00 98.44 130 SER A O 1
ATOM 981 N N . ASN A 1 131 ? -4.742 -12.174 6.116 1.00 97.50 131 ASN A N 1
ATOM 982 C CA . ASN A 1 131 ? -5.234 -12.379 4.745 1.00 97.50 131 ASN A CA 1
ATOM 983 C C . ASN A 1 131 ? -4.403 -11.645 3.673 1.00 97.50 131 ASN A C 1
ATOM 985 O O . ASN A 1 131 ? -4.941 -11.222 2.647 1.00 97.50 131 ASN A O 1
ATOM 989 N N . LEU A 1 132 ? -3.101 -11.471 3.928 1.00 98.69 132 LEU A N 1
ATOM 990 C CA . LEU A 1 132 ? -2.195 -10.791 3.014 1.00 98.69 132 LEU A CA 1
ATOM 991 C C . LEU A 1 132 ? -1.975 -11.654 1.773 1.00 98.69 132 LEU A C 1
ATOM 993 O O . LEU A 1 132 ? -1.565 -12.809 1.866 1.00 98.69 132 LEU A O 1
ATOM 997 N N . SER A 1 133 ? -2.264 -11.092 0.609 1.00 98.44 133 SER A N 1
ATOM 998 C CA . SER A 1 133 ? -2.054 -11.748 -0.679 1.00 98.44 133 SER A CA 1
ATOM 999 C C . SER A 1 133 ? -1.890 -10.711 -1.783 1.00 98.44 133 SER A C 1
ATOM 1001 O O . SER A 1 133 ? -2.192 -9.531 -1.591 1.00 98.44 133 SER A O 1
ATOM 1003 N N . ALA A 1 134 ? -1.412 -11.143 -2.947 1.00 98.31 134 ALA A N 1
ATOM 1004 C CA . ALA A 1 134 ? -1.323 -10.287 -4.117 1.00 98.31 134 ALA A CA 1
ATOM 1005 C C . ALA A 1 134 ? -1.652 -11.038 -5.405 1.00 98.31 134 ALA A C 1
ATOM 1007 O O . ALA A 1 134 ? -1.482 -12.254 -5.499 1.00 98.31 134 ALA A O 1
ATOM 1008 N N . THR A 1 135 ? -2.104 -10.294 -6.409 1.00 97.69 135 THR A N 1
ATOM 1009 C CA . THR A 1 135 ? -2.410 -10.809 -7.749 1.00 97.69 135 THR A CA 1
ATOM 1010 C C . THR A 1 135 ? -1.707 -9.978 -8.805 1.00 97.69 135 THR A C 1
ATOM 1012 O O . THR A 1 135 ? -1.524 -8.777 -8.615 1.00 97.69 135 THR A O 1
ATOM 1015 N N . PHE A 1 136 ? -1.387 -10.598 -9.940 1.00 97.44 136 PHE A N 1
ATOM 1016 C CA . PHE A 1 136 ? -0.967 -9.902 -11.149 1.00 97.44 136 PHE A CA 1
ATOM 1017 C C . PHE A 1 136 ? -1.787 -10.411 -12.329 1.00 97.44 136 PHE A C 1
ATOM 1019 O O . PHE A 1 136 ? -1.693 -11.577 -12.709 1.00 97.44 136 PHE A O 1
ATOM 1026 N N . VAL A 1 137 ? -2.650 -9.548 -12.858 1.00 94.19 137 VAL A N 1
ATOM 1027 C CA . VAL A 1 137 ? -3.664 -9.903 -13.850 1.00 94.19 137 VAL A CA 1
ATOM 1028 C C . VAL A 1 137 ? -3.287 -9.294 -15.194 1.00 94.19 137 VAL A C 1
ATOM 1030 O O . VAL A 1 137 ? -2.880 -8.132 -15.279 1.00 94.19 137 VAL A O 1
ATOM 1033 N N . ASN A 1 138 ? -3.402 -10.100 -16.252 1.00 91.38 138 ASN A N 1
ATOM 1034 C CA . ASN A 1 138 ? -3.155 -9.710 -17.646 1.00 91.38 138 ASN A CA 1
ATOM 1035 C C . ASN A 1 138 ? -1.777 -9.073 -17.907 1.00 91.38 138 ASN A C 1
ATOM 1037 O O . ASN A 1 138 ? -1.609 -8.356 -18.888 1.00 91.38 138 ASN A O 1
ATOM 1041 N N . GLY A 1 139 ? -0.799 -9.296 -17.024 1.00 93.25 139 GLY A N 1
ATOM 1042 C CA . GLY A 1 139 ? 0.532 -8.708 -17.158 1.00 93.25 139 GLY A CA 1
ATOM 1043 C C . GLY A 1 139 ? 0.585 -7.181 -16.999 1.00 93.25 139 GLY A C 1
ATOM 1044 O O . GLY A 1 139 ? 1.597 -6.595 -17.371 1.00 93.25 139 GLY A O 1
ATOM 1045 N N . ASN A 1 140 ? -0.474 -6.539 -16.483 1.00 95.00 140 ASN A N 1
ATOM 1046 C CA . ASN A 1 140 ? -0.595 -5.073 -16.450 1.00 95.00 140 ASN A CA 1
ATOM 1047 C C . ASN A 1 140 ? -1.197 -4.497 -15.149 1.00 95.00 140 ASN A C 1
ATOM 1049 O O . ASN A 1 140 ? -1.131 -3.290 -14.910 1.00 95.00 140 ASN A O 1
ATOM 1053 N N . GLU A 1 141 ? -1.811 -5.332 -14.308 1.00 96.12 141 GLU A N 1
ATOM 1054 C CA . GLU A 1 141 ? -2.485 -4.888 -13.085 1.00 96.12 141 GLU A CA 1
ATOM 1055 C C . GLU A 1 141 ? -2.043 -5.715 -11.881 1.00 96.12 141 GLU A C 1
ATOM 1057 O O . GLU A 1 141 ? -2.303 -6.918 -11.829 1.00 96.12 141 GLU A O 1
ATOM 1062 N N . MET A 1 142 ? -1.405 -5.072 -10.901 1.00 97.94 142 MET A N 1
ATOM 1063 C CA . MET A 1 142 ? -1.087 -5.694 -9.615 1.00 97.94 142 MET A CA 1
ATOM 1064 C C . MET A 1 142 ? -2.047 -5.219 -8.532 1.00 97.94 142 MET A C 1
ATOM 1066 O O . MET A 1 142 ? -2.443 -4.056 -8.508 1.00 97.94 142 MET A O 1
ATOM 1070 N N . SER A 1 143 ? -2.403 -6.113 -7.614 1.00 98.12 143 SER A N 1
ATOM 1071 C CA . SER A 1 143 ? -3.185 -5.765 -6.425 1.00 98.12 143 SER A CA 1
ATOM 1072 C C . SER A 1 143 ? -2.602 -6.397 -5.169 1.00 98.12 143 SER A C 1
ATOM 1074 O O . SER A 1 143 ? -2.145 -7.536 -5.225 1.00 98.12 143 SER A O 1
ATOM 1076 N N . ILE A 1 144 ? -2.662 -5.677 -4.048 1.00 98.75 144 ILE A N 1
ATOM 1077 C CA . ILE A 1 144 ? -2.382 -6.164 -2.692 1.00 98.75 144 ILE A CA 1
ATOM 1078 C C . ILE A 1 144 ? -3.699 -6.216 -1.927 1.00 98.75 144 ILE A C 1
ATOM 1080 O O . ILE A 1 144 ? -4.413 -5.217 -1.854 1.00 98.75 144 ILE A O 1
ATOM 1084 N N . PHE A 1 145 ? -3.996 -7.356 -1.315 1.00 98.50 145 PHE A N 1
ATOM 1085 C CA . PHE A 1 145 ? -5.153 -7.559 -0.451 1.00 98.50 145 PHE A CA 1
ATOM 1086 C C . PHE A 1 145 ? -4.682 -7.814 0.968 1.00 98.50 145 PHE A C 1
ATOM 1088 O O . PHE A 1 145 ? -3.720 -8.551 1.165 1.00 98.50 145 PHE A O 1
ATOM 1095 N N . ALA A 1 146 ? -5.372 -7.241 1.949 1.00 98.62 146 ALA A N 1
ATOM 1096 C CA . ALA A 1 146 ? -5.092 -7.488 3.355 1.00 98.62 146 ALA A CA 1
ATOM 1097 C C . ALA A 1 146 ? -6.303 -7.155 4.228 1.00 98.62 146 ALA A C 1
ATOM 1099 O O . ALA A 1 146 ? -7.174 -6.379 3.833 1.00 98.62 146 ALA A O 1
ATOM 1100 N N . THR A 1 147 ? -6.302 -7.703 5.437 1.00 98.56 147 THR A N 1
ATOM 1101 C CA . THR A 1 147 ? -7.146 -7.284 6.554 1.00 98.56 147 THR A CA 1
ATOM 1102 C C . THR A 1 147 ? -6.241 -6.693 7.631 1.00 98.56 147 THR A C 1
ATOM 1104 O O . THR A 1 147 ? -5.412 -7.403 8.210 1.00 98.56 147 THR A O 1
ATOM 1107 N N . LEU A 1 148 ? -6.393 -5.400 7.900 1.00 98.31 148 LEU A N 1
ATOM 1108 C CA . LEU A 1 148 ? -5.675 -4.676 8.947 1.00 98.31 148 LEU A CA 1
ATOM 1109 C C . LEU A 1 148 ? -6.522 -4.665 10.214 1.00 98.31 148 LEU A C 1
ATOM 1111 O O . LEU A 1 148 ? -7.713 -4.380 10.135 1.00 98.31 148 LEU A O 1
ATOM 1115 N N . THR A 1 149 ? -5.923 -4.901 11.374 1.00 97.38 149 THR A N 1
ATOM 1116 C CA . THR A 1 149 ? -6.578 -4.633 12.662 1.00 97.38 149 THR A CA 1
ATOM 1117 C C . THR A 1 149 ? -5.978 -3.361 13.237 1.00 97.38 149 THR A C 1
ATOM 1119 O O . THR A 1 149 ? -4.810 -3.362 13.636 1.00 97.38 149 THR A O 1
ATOM 1122 N N . LEU A 1 150 ? -6.759 -2.280 13.274 1.00 93.50 150 LEU A N 1
ATOM 1123 C CA . LEU A 1 150 ? -6.322 -1.027 13.884 1.00 93.50 150 LEU A CA 1
ATOM 1124 C C . LEU A 1 150 ? -6.145 -1.258 15.388 1.00 93.50 150 LEU A C 1
ATOM 1126 O O . LEU A 1 150 ? -7.066 -1.719 16.066 1.00 93.50 150 LEU A O 1
ATOM 1130 N N . SER A 1 151 ? -4.946 -0.986 15.910 1.00 87.88 151 SER A N 1
ATOM 1131 C CA . SER A 1 151 ? -4.693 -1.095 17.347 1.00 87.88 151 SER A CA 1
ATOM 1132 C C . SER A 1 151 ? -5.493 -0.037 18.110 1.00 87.88 151 SER A C 1
ATOM 1134 O O . SER A 1 151 ? -5.909 0.975 17.550 1.00 87.88 151 SER A O 1
ATOM 1136 N N . SER A 1 152 ? -5.661 -0.222 19.420 1.00 83.56 152 SER A N 1
ATOM 1137 C CA . SER A 1 152 ? -6.356 0.747 20.282 1.00 83.56 152 SER A CA 1
ATOM 1138 C C . SER A 1 152 ? -5.712 2.140 20.307 1.00 83.56 152 SER A C 1
ATOM 1140 O O . SER A 1 152 ? -6.365 3.107 20.683 1.00 83.56 152 SER A O 1
ATOM 1142 N N . SER A 1 153 ? -4.439 2.248 19.917 1.00 85.31 153 SER A N 1
ATOM 1143 C CA . SER A 1 153 ? -3.710 3.512 19.791 1.00 85.31 153 SER A CA 1
ATOM 1144 C C . SER A 1 153 ? -3.865 4.187 18.424 1.00 85.31 153 SER A C 1
ATOM 1146 O O . SER A 1 153 ? -3.427 5.325 18.266 1.00 85.31 153 SER A O 1
ATOM 1148 N N . MET A 1 154 ? -4.456 3.513 17.433 1.00 89.00 154 MET A N 1
ATOM 1149 C CA . MET A 1 154 ? -4.688 4.063 16.098 1.00 89.00 154 MET A CA 1
ATOM 1150 C C . MET A 1 154 ? -6.088 4.661 15.984 1.00 89.00 154 MET A C 1
ATOM 1152 O O . MET A 1 154 ? -7.047 4.194 16.594 1.00 89.00 154 MET A O 1
ATOM 1156 N N . THR A 1 155 ? -6.208 5.695 15.154 1.00 91.56 155 THR A N 1
ATOM 1157 C CA . THR A 1 155 ? -7.504 6.275 14.782 1.00 91.56 155 THR A CA 1
ATOM 1158 C C . THR A 1 155 ? -7.921 5.784 13.396 1.00 91.56 155 THR A C 1
ATOM 1160 O O . THR A 1 155 ? -7.110 5.220 12.661 1.00 91.56 155 THR A O 1
ATOM 1163 N N . THR A 1 156 ? -9.175 6.019 13.008 1.00 94.44 156 THR A N 1
ATOM 1164 C CA . THR A 1 156 ? -9.637 5.733 11.640 1.00 94.44 156 THR A CA 1
ATOM 1165 C C . THR A 1 156 ? -9.033 6.684 10.610 1.00 94.44 156 THR A C 1
ATOM 1167 O O . THR A 1 156 ? -9.028 6.355 9.427 1.00 94.44 156 THR A O 1
ATOM 1170 N N . THR A 1 157 ? -8.508 7.829 11.057 1.00 96.44 157 THR A N 1
ATOM 1171 C CA . THR A 1 157 ? -7.759 8.781 10.241 1.00 96.44 157 THR A CA 1
ATOM 1172 C C . THR A 1 157 ? -6.271 8.453 10.310 1.00 96.44 157 THR A C 1
ATOM 1174 O O . THR A 1 157 ? -5.632 8.559 11.358 1.00 96.44 157 THR A O 1
ATOM 1177 N N . VAL A 1 158 ? -5.707 8.050 9.180 1.00 96.62 158 VAL A N 1
ATOM 1178 C CA . VAL A 1 158 ? -4.333 7.564 9.054 1.00 96.62 158 VAL A CA 1
ATOM 1179 C C . VAL A 1 158 ? -3.598 8.317 7.954 1.00 96.62 158 VAL A C 1
ATOM 1181 O O . VAL A 1 158 ? -4.202 8.790 6.991 1.00 96.62 158 VAL A O 1
ATOM 1184 N N . ASN A 1 159 ? -2.276 8.409 8.069 1.00 97.62 159 ASN A N 1
ATOM 1185 C CA . ASN A 1 159 ? -1.447 8.804 6.937 1.00 97.62 159 ASN A CA 1
ATOM 1186 C C . ASN A 1 159 ? -1.164 7.563 6.100 1.00 97.62 159 ASN A C 1
ATOM 1188 O O . ASN A 1 159 ? -0.785 6.525 6.645 1.00 97.62 159 ASN A O 1
ATOM 1192 N N . GLN A 1 160 ? -1.333 7.684 4.791 1.00 98.25 160 GLN A N 1
ATOM 1193 C CA . GLN A 1 160 ? -1.014 6.643 3.830 1.00 98.25 160 GLN A CA 1
ATOM 1194 C C . GLN A 1 160 ? 0.088 7.102 2.882 1.00 98.25 160 GLN A C 1
ATOM 1196 O O . GLN A 1 160 ? 0.180 8.279 2.528 1.00 98.25 160 GLN A O 1
ATOM 1201 N N . VAL A 1 161 ? 0.890 6.139 2.447 1.00 98.19 161 VAL A N 1
ATOM 1202 C CA . VAL A 1 161 ? 1.939 6.306 1.441 1.00 98.19 161 VAL A CA 1
ATOM 1203 C C . VAL A 1 161 ? 1.820 5.152 0.467 1.00 98.19 161 VAL A C 1
ATOM 1205 O O . VAL A 1 161 ? 1.551 4.023 0.874 1.00 98.19 161 VAL A O 1
ATOM 1208 N N . TRP A 1 162 ? 2.038 5.411 -0.813 1.00 98.56 162 TRP A N 1
ATOM 1209 C CA . TRP A 1 162 ? 2.083 4.357 -1.815 1.00 98.56 162 TRP A CA 1
ATOM 1210 C C . TRP A 1 162 ? 3.279 4.545 -2.727 1.00 98.56 162 TRP A C 1
ATOM 1212 O O . TRP A 1 162 ? 3.716 5.663 -2.974 1.00 98.56 162 TRP A O 1
ATOM 1222 N N . GLN A 1 163 ? 3.857 3.445 -3.184 1.00 98.00 163 GLN A N 1
ATOM 1223 C CA . GLN A 1 163 ? 5.058 3.474 -4.003 1.00 98.00 163 GLN A CA 1
ATOM 1224 C C . GLN A 1 163 ? 5.030 2.359 -5.044 1.00 98.00 163 GLN A C 1
ATOM 1226 O O . GLN A 1 163 ? 4.389 1.324 -4.864 1.00 98.00 163 GLN A O 1
ATOM 1231 N N . GLU A 1 164 ? 5.774 2.571 -6.120 1.00 98.00 164 GLU A N 1
ATOM 1232 C CA . GLU A 1 164 ? 6.234 1.513 -7.013 1.00 98.00 164 GLU A CA 1
ATOM 1233 C C . GLU A 1 164 ? 7.704 1.739 -7.357 1.00 98.00 164 GLU A C 1
ATOM 1235 O O . GLU A 1 164 ? 8.191 2.873 -7.325 1.00 98.00 164 GLU A O 1
ATOM 1240 N N . GLY A 1 165 ? 8.412 0.672 -7.707 1.00 97.50 165 GLY A N 1
ATOM 1241 C CA . GLY A 1 165 ? 9.813 0.760 -8.093 1.00 97.50 165 GLY A CA 1
ATOM 1242 C C . GLY A 1 165 ? 10.313 -0.492 -8.806 1.00 97.50 165 GLY A C 1
ATOM 1243 O O . GLY A 1 165 ? 9.563 -1.455 -8.967 1.00 97.50 165 GLY A O 1
ATOM 1244 N N . PRO A 1 166 ? 11.569 -0.480 -9.275 1.00 97.44 166 PRO A N 1
ATOM 1245 C CA . PRO A 1 166 ? 12.149 -1.600 -10.000 1.00 97.44 166 PRO A CA 1
ATOM 1246 C C . PRO A 1 166 ? 12.563 -2.744 -9.068 1.00 97.44 166 PRO A C 1
ATOM 1248 O O . PRO A 1 166 ? 12.842 -2.544 -7.884 1.00 97.44 166 PRO A O 1
ATOM 1251 N N . LEU A 1 167 ? 12.648 -3.949 -9.626 1.00 97.38 167 LEU A N 1
ATOM 1252 C CA . LEU A 1 167 ? 13.230 -5.125 -8.983 1.00 97.38 167 LEU A CA 1
ATOM 1253 C C . LEU A 1 167 ? 14.665 -5.370 -9.462 1.00 97.38 167 LEU A C 1
ATOM 1255 O O . LEU A 1 167 ? 14.987 -5.180 -10.634 1.00 97.38 167 LEU A O 1
ATOM 1259 N N . SER A 1 168 ? 15.503 -5.884 -8.564 1.00 96.12 168 SER A N 1
ATOM 1260 C CA . SER A 1 168 ? 16.748 -6.578 -8.899 1.00 96.12 168 SER A CA 1
ATOM 1261 C C . SER A 1 168 ? 16.600 -8.045 -8.499 1.00 96.12 168 SER A C 1
ATOM 1263 O O . SER A 1 168 ? 16.662 -8.390 -7.319 1.00 96.12 168 SER A O 1
ATOM 1265 N N . GLY A 1 169 ? 16.299 -8.917 -9.465 1.00 95.00 169 GLY A N 1
ATOM 1266 C CA . GLY A 1 169 ? 15.879 -10.290 -9.169 1.00 95.00 169 GLY A CA 1
ATOM 1267 C C . GLY A 1 169 ? 14.588 -10.310 -8.341 1.00 95.00 169 GLY A C 1
ATOM 1268 O O . GLY A 1 169 ? 13.569 -9.791 -8.781 1.00 95.00 169 GLY A O 1
ATOM 1269 N N . ASN A 1 170 ? 14.644 -10.879 -7.134 1.00 96.12 170 ASN A N 1
ATOM 1270 C CA . ASN A 1 170 ? 13.527 -10.907 -6.176 1.00 96.12 170 ASN A CA 1
ATOM 1271 C C . ASN A 1 170 ? 13.635 -9.817 -5.096 1.00 96.12 170 ASN A C 1
ATOM 1273 O O . ASN A 1 170 ? 13.045 -9.950 -4.027 1.00 96.12 170 ASN A O 1
ATOM 1277 N N . SER A 1 171 ? 14.427 -8.770 -5.331 1.00 96.81 171 SER A N 1
ATOM 1278 C CA . SER A 1 171 ? 14.659 -7.707 -4.352 1.00 96.81 171 SER A CA 1
ATOM 1279 C C . SER A 1 171 ? 14.082 -6.380 -4.841 1.00 96.81 171 SER A C 1
ATOM 1281 O O . SER A 1 171 ? 14.563 -5.844 -5.845 1.00 96.81 171 SER A O 1
ATOM 1283 N N . PRO A 1 172 ? 13.077 -5.821 -4.144 1.00 97.75 172 PRO A N 1
ATOM 1284 C CA . PRO A 1 172 ? 12.652 -4.440 -4.334 1.00 97.75 172 PRO A CA 1
ATOM 1285 C C . PRO A 1 172 ? 13.801 -3.472 -4.096 1.00 97.75 172 PRO A C 1
ATOM 1287 O O . PRO A 1 172 ? 14.345 -3.428 -3.000 1.00 97.75 172 PRO A O 1
ATOM 1290 N N . ILE A 1 173 ? 14.164 -2.684 -5.102 1.00 95.81 173 ILE A N 1
ATOM 1291 C CA . ILE A 1 173 ? 15.196 -1.648 -4.972 1.00 95.81 173 ILE A CA 1
ATOM 1292 C C . ILE A 1 173 ? 14.569 -0.252 -5.016 1.00 95.81 173 ILE A C 1
ATOM 1294 O O . ILE A 1 173 ? 13.370 -0.107 -5.262 1.00 95.81 173 ILE A O 1
ATOM 1298 N N . SER A 1 174 ? 15.379 0.778 -4.756 1.00 95.50 174 SER A N 1
ATOM 1299 C CA . SER A 1 174 ? 14.922 2.168 -4.651 1.00 95.50 174 SER A CA 1
ATOM 1300 C C . SER A 1 174 ? 14.020 2.583 -5.815 1.00 95.50 174 SER A C 1
ATOM 1302 O O . SER A 1 174 ? 14.369 2.418 -6.985 1.00 95.50 174 SER A O 1
ATOM 1304 N N . HIS A 1 175 ? 12.883 3.190 -5.479 1.00 95.38 175 HIS A N 1
ATOM 1305 C CA . HIS A 1 175 ? 12.050 3.897 -6.444 1.00 95.38 175 HIS A CA 1
ATOM 1306 C C . HIS A 1 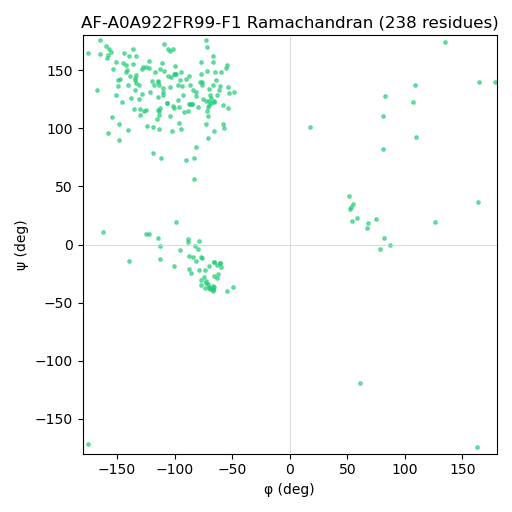175 ? 12.703 5.220 -6.878 1.00 95.38 175 HIS A C 1
ATOM 1308 O O . HIS A 1 175 ? 13.751 5.616 -6.359 1.00 95.38 175 HIS A O 1
ATOM 1314 N N . VAL A 1 176 ? 12.073 5.921 -7.825 1.00 95.50 176 VAL A N 1
ATOM 1315 C CA . VAL A 1 176 ? 12.525 7.242 -8.282 1.00 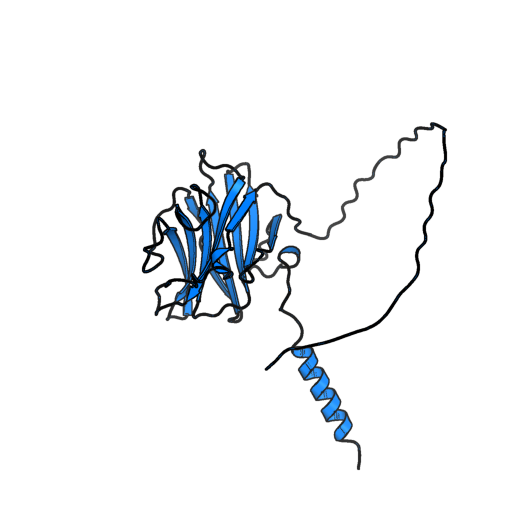95.50 176 VAL A CA 1
ATOM 1316 C C . VAL A 1 176 ? 12.456 8.238 -7.122 1.00 95.50 176 VAL A C 1
ATOM 1318 O O . VAL A 1 176 ? 11.422 8.359 -6.471 1.00 95.50 176 VAL A O 1
ATOM 1321 N N . THR A 1 177 ? 13.552 8.952 -6.860 1.00 94.31 177 THR A N 1
ATOM 1322 C CA . THR A 1 177 ? 13.671 9.936 -5.762 1.00 94.31 177 THR A CA 1
ATOM 1323 C C . THR A 1 177 ? 13.859 11.371 -6.255 1.00 94.31 177 THR A C 1
ATOM 1325 O O . THR A 1 177 ? 14.064 12.294 -5.467 1.00 94.31 177 THR A O 1
ATOM 1328 N N . THR A 1 178 ? 13.781 11.589 -7.570 1.00 96.06 178 THR A N 1
ATOM 1329 C CA . THR A 1 178 ? 13.875 12.923 -8.167 1.00 96.06 178 THR A CA 1
ATOM 1330 C C . THR A 1 178 ? 12.740 13.809 -7.660 1.00 96.06 178 THR A C 1
ATOM 1332 O O . THR A 1 178 ? 11.575 13.400 -7.662 1.00 96.06 178 THR A O 1
ATOM 1335 N N . ALA A 1 179 ? 13.072 15.033 -7.247 1.00 94.25 179 ALA A N 1
ATOM 1336 C CA . ALA A 1 179 ? 12.094 16.012 -6.785 1.00 94.25 179 ALA A CA 1
ATOM 1337 C C . ALA A 1 179 ? 10.981 16.223 -7.827 1.00 94.25 179 ALA A C 1
ATOM 1339 O O . ALA A 1 179 ? 11.249 16.331 -9.022 1.00 94.25 179 ALA A O 1
ATOM 1340 N N . GLY A 1 180 ? 9.729 16.258 -7.366 1.00 92.44 180 GLY A N 1
ATOM 1341 C CA . GLY A 1 180 ? 8.550 16.409 -8.226 1.00 92.44 180 GLY A CA 1
ATOM 1342 C C . GLY A 1 180 ? 8.104 15.139 -8.961 1.00 92.44 180 GLY A C 1
ATOM 1343 O O . GLY A 1 180 ? 7.065 15.166 -9.615 1.00 92.44 180 GLY A O 1
ATOM 1344 N N . SER A 1 181 ? 8.833 14.023 -8.850 1.00 96.75 181 SER A N 1
ATOM 1345 C CA . SER A 1 181 ? 8.352 12.737 -9.369 1.00 96.75 181 SER A CA 1
ATOM 1346 C C . SER A 1 181 ? 7.134 12.232 -8.587 1.00 96.75 181 SER A C 1
ATOM 1348 O O . SER A 1 181 ? 6.930 12.580 -7.423 1.00 96.75 181 SER A O 1
ATOM 1350 N N . SER A 1 182 ? 6.334 11.371 -9.218 1.00 98.00 182 SER A N 1
ATOM 1351 C CA . SER A 1 182 ? 5.124 10.799 -8.620 1.00 98.00 182 SER A CA 1
ATOM 1352 C C . SER A 1 182 ? 5.378 10.100 -7.279 1.00 98.00 182 SER A C 1
ATOM 1354 O O . SER A 1 182 ? 4.606 10.296 -6.348 1.00 98.00 182 SER A O 1
ATOM 1356 N N . ASN A 1 183 ? 6.486 9.367 -7.139 1.00 97.25 183 ASN A N 1
ATOM 1357 C CA . ASN A 1 183 ? 6.879 8.724 -5.880 1.00 97.25 183 ASN A CA 1
ATOM 1358 C C . ASN A 1 183 ? 7.152 9.715 -4.731 1.00 97.25 183 ASN A C 1
ATOM 1360 O O . ASN A 1 183 ? 7.058 9.360 -3.559 1.00 97.25 183 ASN A O 1
ATOM 1364 N N . MET A 1 184 ? 7.518 10.962 -5.044 1.00 96.00 184 MET A N 1
ATOM 1365 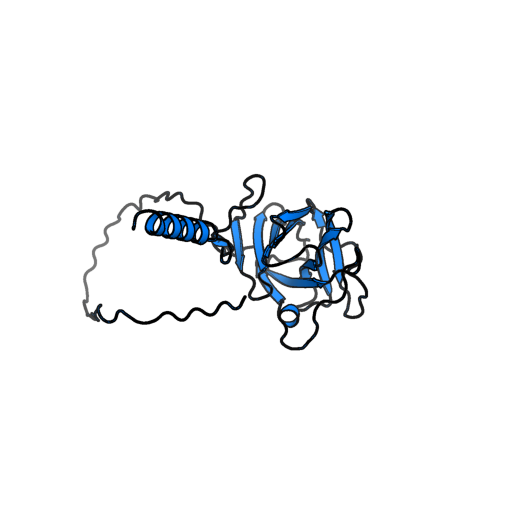C CA . MET A 1 184 ? 7.821 11.982 -4.034 1.00 96.00 184 MET A CA 1
ATOM 1366 C C . MET A 1 184 ? 6.569 12.703 -3.521 1.00 96.00 184 MET A C 1
ATOM 1368 O O . MET A 1 184 ? 6.651 13.429 -2.533 1.00 96.00 184 MET A O 1
ATOM 1372 N N . ILE A 1 185 ? 5.420 12.509 -4.175 1.00 96.50 185 ILE A N 1
ATOM 1373 C CA . ILE A 1 185 ? 4.135 13.126 -3.810 1.00 96.50 185 ILE A CA 1
ATOM 1374 C C . ILE A 1 185 ? 3.035 12.091 -3.535 1.00 96.50 185 ILE A C 1
ATOM 1376 O O . ILE A 1 185 ? 1.871 12.447 -3.364 1.00 96.50 185 ILE A O 1
ATOM 1380 N N . SER A 1 186 ? 3.388 10.808 -3.468 1.00 97.31 186 SER A N 1
ATOM 1381 C CA . SER A 1 186 ? 2.474 9.688 -3.236 1.00 97.31 186 SER A CA 1
ATOM 1382 C C . SER A 1 186 ? 2.177 9.468 -1.746 1.00 97.31 186 SER A C 1
ATOM 1384 O O . SER A 1 186 ? 2.401 8.399 -1.175 1.00 97.31 186 SER A O 1
ATOM 1386 N N . THR A 1 187 ? 1.679 10.520 -1.098 1.00 97.38 187 THR A N 1
ATOM 1387 C CA . THR A 1 187 ? 1.264 10.524 0.309 1.00 97.38 187 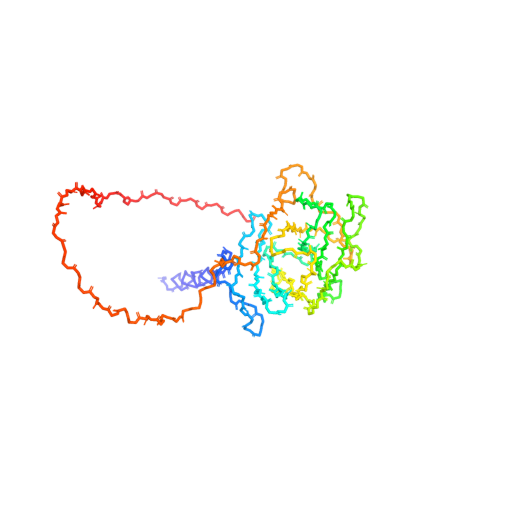THR A CA 1
ATOM 1388 C C . THR A 1 187 ? -0.036 11.303 0.470 1.00 97.38 187 THR A C 1
ATOM 1390 O O . THR A 1 187 ? -0.255 12.304 -0.208 1.00 97.38 187 THR A O 1
ATOM 1393 N N . ASN A 1 188 ? -0.906 10.865 1.380 1.00 96.19 188 ASN A N 1
ATOM 1394 C CA . ASN A 1 188 ? -2.111 11.607 1.759 1.00 96.19 188 ASN A CA 1
ATOM 1395 C C . ASN A 1 188 ? -2.626 11.153 3.135 1.00 96.19 188 ASN A C 1
ATOM 1397 O O . ASN A 1 188 ? -2.184 10.140 3.672 1.00 96.19 188 ASN A O 1
ATOM 1401 N N . THR A 1 189 ? -3.599 11.865 3.692 1.00 96.62 189 THR A N 1
ATOM 1402 C CA . THR A 1 189 ? -4.432 11.371 4.791 1.00 96.62 189 THR A CA 1
ATOM 1403 C C . THR A 1 189 ? -5.631 10.597 4.238 1.00 96.62 189 THR A C 1
ATOM 1405 O O . THR A 1 189 ? -6.171 10.921 3.181 1.00 96.62 189 THR A O 1
ATOM 1408 N N . LEU A 1 190 ? -6.035 9.556 4.958 1.00 96.19 190 LEU A N 1
ATOM 1409 C CA . LEU A 1 190 ? -7.194 8.715 4.684 1.00 96.19 190 LEU A CA 1
ATOM 1410 C C . LEU A 1 190 ? -8.013 8.579 5.959 1.00 96.19 190 LEU A C 1
ATOM 1412 O O . LEU A 1 190 ? -7.437 8.321 7.010 1.00 96.19 190 LEU A O 1
ATOM 1416 N N . ASN A 1 191 ? -9.335 8.675 5.869 1.00 96.44 191 ASN A N 1
ATOM 1417 C CA . ASN A 1 191 ? -10.218 8.267 6.951 1.00 96.44 191 ASN A CA 1
ATOM 1418 C C . ASN A 1 191 ? -11.023 7.037 6.522 1.00 96.44 191 ASN A C 1
ATOM 1420 O O . ASN A 1 191 ? -11.817 7.098 5.587 1.00 96.44 191 ASN A O 1
ATOM 1424 N N . PHE A 1 192 ? -10.842 5.917 7.222 1.00 96.12 192 PHE A N 1
ATOM 1425 C CA . PHE A 1 192 ? -11.522 4.660 6.897 1.00 96.12 192 PHE A CA 1
ATOM 1426 C C . PHE A 1 192 ? -13.046 4.711 7.079 1.00 96.12 192 PHE A C 1
ATOM 1428 O O . PHE A 1 192 ? -13.748 3.845 6.557 1.00 96.12 192 PHE A O 1
ATOM 1435 N N . LEU A 1 193 ? -13.564 5.727 7.777 1.00 94.06 193 LEU A N 1
ATOM 1436 C CA . LEU A 1 193 ? -15.000 5.987 7.899 1.00 94.06 193 LEU A CA 1
ATOM 1437 C C . LEU A 1 193 ? -15.594 6.727 6.699 1.00 94.06 193 LEU A C 1
ATOM 1439 O O . LEU A 1 193 ? -16.819 6.786 6.580 1.00 94.06 193 LEU A O 1
ATOM 1443 N N . ASP A 1 194 ? -14.766 7.301 5.827 1.00 89.19 194 ASP A N 1
ATOM 1444 C CA . ASP A 1 194 ? -15.272 8.075 4.705 1.00 89.19 194 ASP A CA 1
ATOM 1445 C C . ASP A 1 194 ? -15.971 7.142 3.709 1.00 89.19 194 ASP A C 1
ATOM 1447 O O . ASP A 1 194 ? -15.398 6.191 3.163 1.00 89.19 194 ASP A O 1
ATOM 1451 N N . ALA A 1 195 ? -17.250 7.425 3.466 1.00 70.12 195 ALA A N 1
ATOM 1452 C CA . ALA A 1 195 ? -18.033 6.760 2.441 1.00 70.12 195 ALA A CA 1
ATOM 1453 C C . ALA A 1 195 ? -17.723 7.398 1.085 1.00 70.12 195 ALA A C 1
ATOM 1455 O O . ALA A 1 195 ? -18.432 8.282 0.601 1.00 70.12 195 ALA A O 1
ATOM 1456 N N . THR A 1 196 ? -16.655 6.950 0.440 1.00 66.56 196 THR A N 1
ATOM 1457 C CA . THR A 1 196 ? -16.347 7.337 -0.936 1.00 66.56 196 THR A CA 1
ATOM 1458 C C . THR A 1 196 ? -17.000 6.350 -1.910 1.00 66.56 196 THR A C 1
ATOM 1460 O O . THR A 1 196 ? -16.355 5.510 -2.519 1.00 66.56 196 THR A O 1
ATOM 1463 N N . ALA A 1 197 ? -18.330 6.465 -2.004 1.00 51.41 197 ALA A N 1
ATOM 1464 C CA . ALA A 1 197 ? -19.274 5.798 -2.911 1.00 51.41 197 ALA A CA 1
ATOM 1465 C C . ALA A 1 197 ? -18.807 4.515 -3.639 1.00 51.41 197 ALA A C 1
ATOM 1467 O O . ALA A 1 197 ? -18.250 4.579 -4.737 1.00 51.41 197 ALA A O 1
ATOM 1468 N N . THR A 1 198 ? -19.234 3.361 -3.129 1.00 43.44 198 THR A N 1
ATOM 1469 C CA . THR A 1 198 ? -19.561 2.191 -3.958 1.00 43.44 198 THR A CA 1
ATOM 1470 C C . THR A 1 198 ? -20.972 2.383 -4.503 1.00 43.44 198 THR A C 1
ATOM 1472 O O . THR A 1 198 ? -21.882 2.716 -3.745 1.00 43.44 198 THR A O 1
ATOM 1475 N N . THR A 1 199 ? -21.186 2.188 -5.806 1.00 38.75 199 THR A N 1
ATOM 1476 C CA . THR A 1 199 ? -22.552 2.121 -6.354 1.00 38.75 199 THR A CA 1
ATOM 1477 C C . THR A 1 199 ? -22.913 0.659 -6.609 1.00 38.75 199 THR A C 1
ATOM 1479 O O . THR A 1 199 ? -22.561 0.135 -7.663 1.00 38.75 199 THR A O 1
ATOM 1482 N N . PRO A 1 200 ? -23.637 -0.024 -5.707 1.00 41.72 200 PRO A N 1
ATOM 1483 C CA . PRO A 1 200 ? -24.475 -1.145 -6.090 1.00 41.72 200 PRO A CA 1
ATOM 1484 C C . PRO A 1 200 ? -25.850 -0.587 -6.472 1.00 41.72 200 PRO A C 1
ATOM 1486 O O . PRO A 1 200 ? -26.563 -0.021 -5.643 1.00 41.72 200 PRO A O 1
ATOM 1489 N N . SER A 1 201 ? -26.229 -0.732 -7.740 1.00 43.34 201 SER A N 1
ATOM 1490 C CA . SER A 1 201 ? -27.593 -0.477 -8.201 1.00 43.34 201 SER A CA 1
ATOM 1491 C C . SER A 1 201 ? -28.592 -1.352 -7.436 1.00 43.34 201 SER A C 1
ATOM 1493 O O . SER A 1 201 ? -28.742 -2.529 -7.740 1.00 43.34 201 SER A O 1
ATOM 1495 N N . ALA A 1 202 ? -29.309 -0.764 -6.480 1.00 37.44 202 ALA A N 1
ATOM 1496 C CA . ALA A 1 202 ? -30.658 -1.162 -6.083 1.00 37.44 202 ALA A CA 1
ATOM 1497 C C . ALA A 1 202 ? -31.331 0.034 -5.399 1.00 37.44 202 ALA A C 1
ATOM 1499 O O . ALA A 1 202 ? -31.146 0.309 -4.216 1.00 37.44 202 ALA A O 1
ATOM 1500 N N . VAL A 1 203 ? -32.107 0.778 -6.182 1.00 34.84 203 VAL A N 1
ATOM 1501 C CA . VAL A 1 203 ? -32.975 1.851 -5.703 1.00 34.84 203 VAL A CA 1
ATOM 1502 C C . VAL A 1 203 ? -34.076 1.228 -4.836 1.00 34.84 203 VAL A C 1
ATOM 1504 O O . VAL A 1 203 ? -35.077 0.740 -5.353 1.00 34.84 203 VAL A O 1
ATOM 1507 N N . ILE A 1 204 ? -33.914 1.249 -3.513 1.00 40.81 204 ILE A N 1
ATOM 1508 C CA . ILE A 1 204 ? -35.046 1.151 -2.585 1.00 40.81 204 ILE A CA 1
ATOM 1509 C C . ILE A 1 204 ? -35.427 2.587 -2.239 1.00 40.81 204 ILE A C 1
ATOM 1511 O O . ILE A 1 204 ? -34.777 3.225 -1.418 1.00 40.81 204 ILE A O 1
ATOM 1515 N N . ILE A 1 205 ? -36.462 3.118 -2.892 1.00 43.00 205 ILE A N 1
ATOM 1516 C CA . ILE A 1 205 ? -37.065 4.398 -2.502 1.00 43.00 205 ILE A CA 1
ATOM 1517 C C . ILE A 1 205 ? -37.818 4.177 -1.183 1.00 43.00 205 ILE A C 1
ATOM 1519 O O . ILE A 1 205 ? -38.801 3.429 -1.180 1.00 43.00 205 ILE A O 1
ATOM 1523 N N . PRO A 1 206 ? -37.467 4.846 -0.070 1.00 39.38 206 PRO A N 1
ATOM 1524 C CA . PRO A 1 206 ? -38.373 4.936 1.061 1.00 39.38 206 PRO A CA 1
ATOM 1525 C C . PRO A 1 206 ? -39.533 5.850 0.650 1.00 39.38 206 PRO A C 1
ATOM 1527 O O . PRO A 1 206 ? -39.330 7.015 0.302 1.00 39.38 206 PRO A O 1
ATOM 1530 N N . ARG A 1 207 ? -40.768 5.333 0.671 1.00 39.69 207 ARG A N 1
ATOM 1531 C CA . ARG A 1 207 ? -41.988 6.142 0.514 1.00 39.69 207 ARG A CA 1
ATOM 1532 C C . ARG A 1 207 ? -42.013 7.229 1.596 1.00 39.69 207 ARG A C 1
ATOM 1534 O O . ARG A 1 207 ? -42.418 6.972 2.727 1.00 39.69 207 ARG A O 1
ATOM 1541 N N . LEU A 1 208 ? -41.633 8.454 1.243 1.00 46.50 208 LEU A N 1
ATOM 1542 C CA . LEU A 1 208 ? -41.869 9.622 2.086 1.00 46.50 208 LEU A CA 1
ATOM 1543 C C . LEU A 1 208 ? -43.366 9.953 2.071 1.00 46.50 208 LEU A C 1
ATOM 1545 O O . LEU A 1 208 ? -43.956 10.300 1.046 1.00 46.50 208 LEU A O 1
ATOM 1549 N N . ARG A 1 209 ? -43.993 9.808 3.239 1.00 40.31 209 ARG A N 1
ATOM 1550 C CA . ARG A 1 209 ? -45.390 10.157 3.503 1.00 40.31 209 ARG A CA 1
ATOM 1551 C C . ARG A 1 209 ? -45.510 11.686 3.515 1.00 40.31 209 ARG A C 1
ATOM 1553 O O . ARG A 1 209 ? -44.992 12.340 4.415 1.00 40.31 209 ARG A O 1
ATOM 1560 N N . LYS A 1 210 ? -46.182 12.249 2.506 1.00 36.56 210 LYS A N 1
ATOM 1561 C CA . LYS A 1 210 ? -46.495 13.685 2.382 1.00 36.56 210 LYS A CA 1
ATOM 1562 C C . LYS A 1 210 ? -47.215 14.178 3.649 1.00 36.56 210 LYS A C 1
ATOM 1564 O O . LYS A 1 210 ? -48.321 13.721 3.935 1.00 36.56 210 LYS A O 1
ATOM 1569 N N . LYS A 1 211 ? -46.620 15.118 4.388 1.00 37.22 211 LYS A N 1
ATOM 1570 C CA . LYS A 1 211 ? -47.351 16.017 5.295 1.00 37.22 211 LYS A CA 1
ATOM 1571 C C . LYS A 1 211 ? -47.487 17.361 4.587 1.00 37.22 211 LYS A C 1
ATOM 1573 O O . LYS A 1 211 ? -46.483 17.968 4.232 1.00 37.22 211 LYS A O 1
ATOM 1578 N N . ASN A 1 212 ? -48.725 17.787 4.357 1.00 35.38 212 ASN A N 1
ATOM 1579 C CA . ASN A 1 212 ? -49.033 19.129 3.880 1.00 35.38 212 ASN A CA 1
ATOM 1580 C C . ASN A 1 212 ? -48.864 20.104 5.049 1.00 35.38 212 ASN A C 1
ATOM 1582 O O . ASN A 1 212 ? -49.503 19.924 6.083 1.00 35.38 212 ASN A O 1
ATOM 1586 N N . VAL A 1 213 ? -48.042 21.133 4.867 1.00 38.31 213 VAL A N 1
ATOM 1587 C CA . VAL A 1 213 ? -48.106 22.360 5.662 1.00 38.31 213 VAL A CA 1
ATOM 1588 C C . VAL A 1 213 ? -48.251 23.504 4.672 1.00 38.31 213 VAL A C 1
ATOM 1590 O O . VAL A 1 213 ? -47.409 23.709 3.802 1.00 38.31 213 VAL A O 1
ATOM 1593 N N . SER A 1 214 ? -49.391 24.170 4.767 1.00 32.44 214 SER A N 1
ATOM 1594 C CA . SER A 1 214 ? -49.713 25.427 4.116 1.00 32.44 214 SER A CA 1
ATOM 1595 C C . SER A 1 214 ? -49.073 26.562 4.904 1.00 32.44 214 SER A C 1
ATOM 1597 O O . SER A 1 214 ? -49.457 26.766 6.053 1.00 32.44 214 SER A O 1
ATOM 1599 N N . ASP A 1 215 ? -48.162 27.313 4.293 1.00 34.69 215 ASP A N 1
ATOM 1600 C CA . ASP A 1 215 ? -48.027 28.725 4.634 1.00 34.69 215 ASP A CA 1
ATOM 1601 C C . ASP A 1 215 ? -47.560 29.537 3.423 1.00 34.69 215 ASP A C 1
ATOM 1603 O O . ASP A 1 215 ? -46.717 29.125 2.625 1.00 34.69 215 ASP A O 1
ATOM 1607 N N . SER A 1 216 ? -48.217 30.672 3.271 1.00 30.09 216 SER A N 1
ATOM 1608 C CA . SER A 1 216 ? -48.183 31.607 2.167 1.00 30.09 216 SER A CA 1
ATOM 1609 C C . SER A 1 216 ? -47.294 32.787 2.530 1.00 30.09 216 SER A C 1
ATOM 1611 O O . SER A 1 216 ? -47.646 33.548 3.423 1.00 30.09 216 SER A O 1
ATOM 1613 N N . SER A 1 217 ? -46.198 33.010 1.803 1.00 29.45 217 SER A N 1
ATOM 1614 C CA . SER A 1 217 ? -45.782 34.361 1.388 1.00 29.45 217 SER A CA 1
ATOM 1615 C C . SER A 1 217 ? -44.464 34.372 0.603 1.00 29.45 217 SER A C 1
ATOM 1617 O O . SER A 1 217 ? -43.491 33.712 0.946 1.00 29.45 217 SER A O 1
ATOM 1619 N N . LEU A 1 218 ? -44.473 35.227 -0.426 1.00 34.09 218 LEU A N 1
ATOM 1620 C CA . LEU A 1 218 ? -43.343 35.899 -1.081 1.00 34.09 218 LEU A CA 1
ATOM 1621 C C . LEU A 1 218 ? -42.525 35.122 -2.129 1.00 34.09 218 LEU A C 1
ATOM 1623 O O . LEU A 1 218 ? -41.396 34.685 -1.935 1.00 34.09 218 LEU A O 1
ATOM 1627 N N . PHE A 1 219 ? -43.095 35.133 -3.337 1.00 31.14 219 PHE A N 1
ATOM 1628 C CA . PHE A 1 219 ? -42.385 35.135 -4.615 1.00 31.14 219 PHE A CA 1
ATOM 1629 C C . PHE A 1 219 ? -41.345 36.270 -4.697 1.00 31.14 219 PHE A C 1
ATOM 1631 O O . PHE A 1 219 ? -41.708 37.443 -4.592 1.00 31.14 219 PHE A O 1
ATOM 1638 N N . ARG A 1 220 ? -40.105 35.955 -5.099 1.00 33.16 220 ARG A N 1
ATOM 1639 C CA . ARG A 1 220 ? -39.430 36.750 -6.139 1.00 33.16 220 ARG A CA 1
ATOM 1640 C C . ARG A 1 220 ? -38.429 35.926 -6.954 1.00 33.16 220 ARG A C 1
ATOM 1642 O O . ARG A 1 220 ? -37.571 35.231 -6.431 1.00 33.16 220 ARG A O 1
ATOM 1649 N N . SER A 1 221 ? -38.626 36.047 -8.260 1.00 30.25 221 SER A N 1
ATOM 1650 C CA . SER A 1 221 ? -37.984 35.396 -9.400 1.00 30.25 221 SER A CA 1
ATOM 1651 C C . SER A 1 221 ? -36.470 35.618 -9.516 1.00 30.25 221 SER A C 1
ATOM 1653 O O . SER A 1 221 ? -35.989 36.717 -9.238 1.00 30.25 221 SER A O 1
ATOM 1655 N N . LYS A 1 222 ? -35.762 34.619 -10.066 1.00 32.38 222 LYS A N 1
ATOM 1656 C CA . LYS A 1 222 ? -34.728 34.825 -11.097 1.00 32.38 222 LYS A CA 1
ATOM 1657 C C . LYS A 1 222 ? -34.564 33.562 -11.955 1.00 32.38 222 LYS A C 1
ATOM 1659 O O . LYS A 1 222 ? -34.073 32.538 -11.495 1.00 32.38 222 LYS A O 1
ATOM 1664 N N . VAL A 1 223 ? -35.009 33.679 -13.202 1.00 32.12 223 VAL A N 1
ATOM 1665 C CA . VAL A 1 223 ? -34.790 32.768 -14.334 1.00 32.12 223 VAL A CA 1
ATOM 1666 C C . VAL A 1 223 ? -33.558 33.260 -15.096 1.00 32.12 223 VAL A C 1
ATOM 1668 O O . VAL A 1 223 ? -33.534 34.437 -15.445 1.00 32.12 223 VAL A O 1
ATOM 1671 N N . ILE A 1 224 ? -32.576 32.389 -15.359 1.00 35.53 224 ILE A N 1
ATOM 1672 C CA . ILE A 1 224 ? -31.568 32.513 -16.436 1.00 35.53 224 ILE A CA 1
ATOM 1673 C C . ILE A 1 224 ? -31.240 31.065 -16.854 1.00 35.53 224 ILE A C 1
ATOM 1675 O O . ILE A 1 224 ? -30.653 30.327 -16.071 1.00 35.53 224 ILE A O 1
ATOM 1679 N N . ASP A 1 225 ? -31.955 30.494 -17.818 1.00 31.94 225 ASP A N 1
ATOM 1680 C CA . ASP A 1 225 ? -31.769 30.527 -19.280 1.00 31.94 225 ASP A CA 1
ATOM 1681 C C . ASP A 1 225 ? -30.703 29.527 -19.773 1.00 31.94 225 ASP A C 1
ATOM 1683 O O . ASP A 1 225 ? -29.510 29.623 -19.488 1.00 31.94 225 ASP A O 1
ATOM 1687 N N . LEU A 1 226 ? -31.210 28.511 -20.470 1.00 30.16 226 LEU A N 1
ATOM 1688 C CA . LEU A 1 226 ? -30.550 27.303 -20.942 1.00 30.16 226 LEU A CA 1
ATOM 1689 C C . LEU A 1 226 ? -30.588 27.374 -22.469 1.00 30.16 226 LEU A C 1
ATOM 1691 O O . LEU A 1 226 ? -31.666 27.224 -23.019 1.00 30.16 226 LEU A O 1
ATOM 1695 N N . HIS A 1 227 ? -29.455 27.623 -23.132 1.00 27.41 227 HIS A N 1
ATOM 1696 C CA . HIS A 1 227 ? -29.103 27.182 -24.497 1.00 27.41 227 HIS A CA 1
ATOM 1697 C C . HIS A 1 227 ? -27.909 27.996 -25.023 1.00 27.41 227 HIS A C 1
ATOM 1699 O O . HIS A 1 227 ? -27.910 29.215 -24.877 1.00 27.41 227 HIS A O 1
ATOM 1705 N N . LYS A 1 228 ? -26.990 27.302 -25.732 1.00 31.38 228 LYS A N 1
ATOM 1706 C CA . LYS A 1 228 ? -25.764 27.740 -26.461 1.00 31.38 228 LYS A CA 1
ATOM 1707 C C . LYS A 1 228 ? -24.474 27.328 -25.719 1.00 31.38 228 LYS A C 1
ATOM 1709 O O . LYS A 1 228 ? -24.311 27.687 -24.569 1.00 31.38 228 LYS A O 1
ATOM 1714 N N . PHE A 1 229 ? -23.517 26.569 -26.258 1.00 31.02 229 PHE A N 1
ATOM 1715 C CA . PHE A 1 229 ? -23.165 26.216 -27.635 1.00 31.02 229 PHE A CA 1
ATOM 1716 C C . PHE A 1 229 ? -22.536 24.810 -27.685 1.00 31.02 229 PHE A C 1
ATOM 1718 O O . PHE A 1 229 ? -21.736 24.440 -26.830 1.00 31.02 229 PHE A O 1
ATOM 1725 N N . LEU A 1 230 ? -22.887 24.065 -28.731 1.00 29.09 230 LEU A N 1
ATOM 1726 C CA . LEU A 1 230 ? -22.175 22.896 -29.237 1.00 29.09 230 LEU A CA 1
ATOM 1727 C C . LEU A 1 230 ? -20.931 23.328 -30.041 1.00 29.09 230 LEU A C 1
ATOM 1729 O O . LEU A 1 230 ? -20.999 24.303 -30.789 1.00 29.09 230 LEU A O 1
ATOM 1733 N N . SER A 1 231 ? -19.895 22.486 -29.955 1.00 29.16 231 SER A N 1
ATOM 1734 C CA . SER A 1 231 ? -18.955 22.080 -31.020 1.00 29.16 231 SER A CA 1
ATOM 1735 C C . SER A 1 231 ? -17.495 22.578 -31.018 1.00 29.16 231 SER A C 1
ATOM 1737 O O . SER A 1 231 ? -17.204 23.763 -30.907 1.00 29.16 231 SER A O 1
ATOM 1739 N N . PHE A 1 232 ? -16.645 21.584 -31.336 1.00 28.84 232 PHE A N 1
ATOM 1740 C CA . PHE A 1 232 ? -15.236 21.555 -31.774 1.00 28.84 232 PHE A CA 1
ATOM 1741 C C . PHE A 1 232 ? -14.149 21.652 -30.680 1.00 28.84 232 PHE A C 1
ATOM 1743 O O . PHE A 1 232 ? -14.166 22.555 -29.862 1.00 28.84 232 PHE A O 1
ATOM 1750 N N . GLY A 1 233 ? -13.153 20.760 -30.604 1.00 29.19 233 GLY A N 1
ATOM 1751 C CA . GLY A 1 233 ? -12.759 19.691 -31.523 1.00 29.19 233 GLY A CA 1
ATOM 1752 C C . GLY A 1 233 ? -11.805 18.675 -30.882 1.00 29.19 233 GLY A C 1
ATOM 1753 O O . GLY A 1 233 ? -11.237 18.899 -29.816 1.00 29.19 233 GLY A O 1
ATOM 1754 N N . LEU A 1 234 ? -11.687 17.530 -31.558 1.00 32.75 234 LEU A N 1
ATOM 1755 C CA . LEU A 1 234 ? -10.739 16.462 -31.264 1.00 32.75 234 LEU A CA 1
ATOM 1756 C C . LEU A 1 234 ? -9.292 16.949 -31.446 1.00 32.75 234 LEU A C 1
ATOM 1758 O O . LEU A 1 234 ? -8.992 17.598 -32.445 1.00 32.75 234 LEU A O 1
ATOM 1762 N N . SER A 1 235 ? -8.382 16.515 -30.574 1.00 29.91 235 SER A N 1
ATOM 1763 C CA . SER A 1 235 ? -7.002 16.243 -30.986 1.00 29.91 235 SER A CA 1
ATOM 1764 C C . SER A 1 235 ? -6.420 15.106 -30.156 1.00 29.91 235 SER A C 1
ATOM 1766 O O . SER A 1 235 ? -6.057 15.256 -28.993 1.00 29.91 235 SER A O 1
ATOM 1768 N N . THR A 1 236 ? -6.358 13.955 -30.807 1.00 35.25 236 THR A N 1
ATOM 1769 C CA . THR A 1 236 ? -5.659 12.734 -30.428 1.00 35.25 236 THR A CA 1
ATOM 1770 C C . THR A 1 236 ? -4.149 12.951 -30.548 1.00 35.25 236 THR A C 1
ATOM 1772 O O . THR A 1 236 ? -3.697 13.424 -31.586 1.00 35.25 236 THR A O 1
ATOM 1775 N N . TYR A 1 237 ? -3.366 12.549 -29.547 1.00 32.88 237 TYR A N 1
ATOM 1776 C CA . TYR A 1 237 ? -1.958 12.181 -29.728 1.00 32.88 237 TYR A CA 1
ATOM 1777 C C . TYR A 1 237 ? -1.656 10.962 -28.847 1.00 32.88 237 TYR A C 1
ATOM 1779 O O . TYR A 1 237 ? -1.421 11.089 -27.650 1.00 32.88 237 TYR A O 1
ATOM 1787 N N . CYS A 1 238 ? -1.678 9.778 -29.460 1.00 27.80 238 CYS A N 1
ATOM 1788 C CA . CYS A 1 238 ? -0.940 8.605 -28.998 1.00 27.80 238 CYS A CA 1
ATOM 1789 C C . CYS A 1 238 ? 0.219 8.427 -29.979 1.00 27.80 238 CYS A C 1
ATOM 1791 O O . CYS A 1 238 ? -0.021 8.307 -31.181 1.00 27.80 238 CYS A O 1
ATOM 1793 N N . TYR A 1 239 ? 1.452 8.452 -29.480 1.00 34.72 239 TYR A N 1
ATOM 1794 C CA . TYR A 1 239 ? 2.614 7.973 -30.224 1.00 34.72 239 TYR A CA 1
ATOM 1795 C C . TYR A 1 239 ? 2.820 6.486 -29.920 1.00 34.72 239 TYR A C 1
ATOM 1797 O O . TYR A 1 239 ? 2.545 6.049 -28.801 1.00 34.72 239 TYR A O 1
ATOM 1805 N N . CYS A 1 240 ? 3.229 5.763 -30.966 1.00 36.03 240 CYS A N 1
ATOM 1806 C CA . CYS A 1 240 ? 3.547 4.336 -31.004 1.00 36.03 240 CYS A CA 1
ATOM 1807 C C . CYS A 1 240 ? 4.538 3.884 -29.930 1.00 36.03 240 CYS A C 1
ATOM 1809 O O . CYS A 1 240 ? 5.447 4.679 -29.598 1.00 36.03 240 CYS A O 1
#

Radius of gyration: 24.36 Å; Cα contacts (8 Å, |Δi|>4): 432; chains: 1; bounding box: 69×55×81 Å

Organism: Carya illinoinensis (NCBI:txid32201)

pLDDT: mean 79.39, std 25.21, range [27.41, 98.94]

Mean predicted aligned error: 13.5 Å

InterPro domains:
  IPR005018 DOMON domain [PS50836] (48-165)
  IPR017214 Cytochrome b561 and DOMON domain-containing protein [PIRSF037471] (6-213)
  IPR045265 AIR12, DOMON domain [PF04526] (89-192)
  IPR045265 AIR12, DOMON domain [cd09629] (39-193)